Protein AF-A0A6B2LFU9-F1 (afdb_monomer)

Nearest PDB structures (foldseek):
  5f5p-assembly2_G  TM=6.087E-01  e=8.647E+00  Homo sapiens
  3lg7-assembly1_B  TM=4.090E-01  e=7.710E+00  synthetic construct
  3ja6-assembly1_I  TM=3.875E-01  e=9.698E+00  Escherichia coli

Structure (mmCIF, N/CA/C/O backbone):
data_AF-A0A6B2LFU9-F1
#
_entry.id   AF-A0A6B2LFU9-F1
#
loop_
_atom_site.group_PDB
_atom_site.id
_atom_site.type_symbol
_atom_site.label_atom_id
_atom_site.label_alt_id
_atom_site.label_comp_id
_atom_site.label_asym_id
_atom_site.label_entity_id
_atom_site.label_seq_id
_atom_site.pdbx_PDB_ins_code
_atom_site.Cartn_x
_atom_site.Cartn_y
_atom_site.Cartn_z
_atom_site.occupancy
_atom_site.B_iso_or_equiv
_atom_site.auth_seq_id
_atom_site.auth_comp_id
_atom_site.auth_asym_id
_atom_site.auth_atom_id
_atom_site.pdbx_PDB_model_num
ATOM 1 N N . MET A 1 1 ? 15.665 10.425 0.724 1.00 59.91 1 MET A N 1
ATOM 2 C CA . MET A 1 1 ? 16.162 9.295 -0.097 1.00 59.91 1 MET A CA 1
ATOM 3 C C . MET A 1 1 ? 15.280 9.043 -1.323 1.00 59.91 1 MET A C 1
ATOM 5 O O . MET A 1 1 ? 15.781 9.184 -2.429 1.00 59.91 1 MET A O 1
ATOM 9 N N . PHE A 1 2 ? 13.970 8.792 -1.169 1.00 72.50 2 PHE A N 1
ATOM 10 C CA . PHE A 1 2 ? 13.060 8.578 -2.309 1.00 72.50 2 PHE A CA 1
ATOM 11 C C . PHE A 1 2 ? 13.039 9.731 -3.330 1.00 72.50 2 PHE A C 1
ATOM 13 O O . PHE A 1 2 ? 13.184 9.474 -4.515 1.00 72.50 2 PHE A O 1
ATOM 20 N N . SER A 1 3 ? 12.948 11.000 -2.920 1.00 77.12 3 SER A N 1
ATOM 21 C CA . SER A 1 3 ? 12.912 12.118 -3.885 1.00 77.12 3 SER A CA 1
ATOM 22 C C . SER A 1 3 ? 14.172 12.230 -4.756 1.00 77.12 3 SER A C 1
ATOM 24 O O . SER A 1 3 ? 14.067 12.562 -5.931 1.00 77.12 3 SER A O 1
ATOM 26 N N . ILE A 1 4 ? 15.345 11.896 -4.203 1.00 81.56 4 ILE A N 1
ATOM 27 C CA . ILE A 1 4 ? 16.626 11.899 -4.932 1.00 81.56 4 ILE A CA 1
ATOM 28 C C . ILE A 1 4 ? 16.646 10.769 -5.965 1.00 81.56 4 ILE A C 1
ATOM 30 O O . ILE A 1 4 ? 17.031 10.993 -7.107 1.00 81.56 4 ILE A O 1
ATOM 34 N N . TYR A 1 5 ? 16.169 9.580 -5.585 1.00 85.19 5 TYR A N 1
ATOM 35 C CA . TYR A 1 5 ? 16.016 8.449 -6.500 1.00 85.19 5 TYR A CA 1
ATOM 36 C C . TYR A 1 5 ? 15.074 8.781 -7.666 1.00 85.19 5 TYR A C 1
ATOM 38 O O . TYR A 1 5 ? 15.440 8.587 -8.821 1.00 85.19 5 TYR A O 1
ATOM 46 N N . PHE A 1 6 ? 13.890 9.337 -7.381 1.00 86.31 6 PHE A N 1
ATOM 47 C CA . PHE A 1 6 ? 12.921 9.715 -8.417 1.00 86.31 6 PHE A CA 1
ATOM 48 C C . PHE A 1 6 ? 13.506 10.743 -9.389 1.00 86.31 6 PHE A C 1
ATOM 50 O O . PHE A 1 6 ? 13.400 10.565 -10.601 1.00 86.31 6 PHE A O 1
ATOM 57 N N . PHE A 1 7 ? 14.169 11.775 -8.863 1.00 87.44 7 PHE A N 1
ATOM 58 C CA . PHE A 1 7 ? 14.807 12.799 -9.682 1.00 87.44 7 PHE A CA 1
ATOM 59 C C . PHE A 1 7 ? 15.933 12.217 -10.548 1.00 87.44 7 PHE A C 1
ATOM 61 O O . PHE A 1 7 ? 15.903 12.383 -11.765 1.00 87.44 7 PHE A O 1
ATOM 68 N N . GLY A 1 8 ? 16.866 11.473 -9.947 1.00 88.62 8 GLY A N 1
ATOM 69 C CA . GLY A 1 8 ? 17.997 10.872 -10.658 1.00 88.62 8 GLY A CA 1
ATOM 70 C C . GLY A 1 8 ? 17.569 9.884 -11.743 1.00 88.62 8 GLY A C 1
ATOM 71 O O . GLY A 1 8 ? 18.042 9.962 -12.869 1.00 88.62 8 GLY A O 1
ATOM 72 N N . VAL A 1 9 ? 16.612 9.001 -11.451 1.00 90.81 9 VAL A N 1
ATOM 73 C CA . VAL A 1 9 ? 16.108 8.045 -12.448 1.00 90.81 9 VAL A CA 1
ATOM 74 C C . VAL A 1 9 ? 15.371 8.763 -13.581 1.00 90.81 9 VAL A C 1
ATOM 76 O O . VAL A 1 9 ? 15.575 8.435 -14.748 1.00 90.81 9 VAL A O 1
ATOM 79 N N . SER A 1 10 ? 14.546 9.768 -13.266 1.00 91.50 10 SER A N 1
ATOM 80 C CA . SER A 1 10 ? 13.818 10.528 -14.289 1.00 91.50 10 SER A CA 1
ATOM 81 C C . SER A 1 10 ? 14.750 11.303 -15.228 1.00 91.50 10 SER A C 1
ATOM 83 O O . SER A 1 10 ? 14.523 11.317 -16.441 1.00 91.50 10 SER A O 1
ATOM 85 N N . SER A 1 11 ? 15.829 11.894 -14.703 1.00 91.56 11 SER A N 1
ATOM 86 C CA . SER A 1 11 ? 16.803 12.623 -15.515 1.00 91.56 11 SER A CA 1
ATOM 87 C C . SER A 1 11 ? 17.609 11.672 -16.396 1.00 91.56 11 SER A C 1
ATOM 89 O O . SER A 1 11 ? 17.732 11.929 -17.592 1.00 91.56 11 SER A O 1
ATOM 91 N N . SER A 1 12 ? 18.061 10.532 -15.861 1.00 92.69 12 SER A N 1
ATOM 92 C CA . SER A 1 12 ? 18.750 9.500 -16.645 1.00 92.69 12 SER A CA 1
ATOM 93 C C . SER A 1 12 ? 17.890 8.973 -17.795 1.00 92.69 12 SER A C 1
ATOM 95 O O . SER A 1 12 ? 18.367 8.908 -18.925 1.00 92.69 12 SER A O 1
ATOM 97 N N . ILE A 1 13 ? 16.612 8.659 -17.548 1.00 94.31 13 ILE A N 1
ATOM 98 C CA . ILE A 1 13 ? 15.701 8.204 -18.610 1.00 94.31 13 ILE A CA 1
ATOM 99 C C . ILE A 1 13 ? 15.520 9.298 -19.669 1.00 94.31 13 ILE A C 1
ATOM 101 O O . ILE A 1 13 ? 15.616 9.018 -20.861 1.00 94.31 13 ILE A O 1
ATOM 105 N N . SER A 1 14 ? 15.305 10.547 -19.249 1.00 93.00 14 SER A N 1
ATOM 106 C CA . SER A 1 14 ? 15.101 11.674 -20.169 1.00 93.00 14 SER A CA 1
ATOM 107 C C . SER A 1 14 ? 16.304 11.897 -21.088 1.00 93.00 14 SER A C 1
ATOM 109 O O . SER A 1 14 ? 16.133 12.068 -22.292 1.00 93.00 14 SER A O 1
ATOM 111 N N . VAL A 1 15 ? 17.522 11.850 -20.541 1.00 94.75 15 VAL A N 1
ATOM 112 C CA . VAL A 1 15 ? 18.764 12.007 -21.314 1.00 94.75 15 VAL A CA 1
ATOM 113 C C . VAL A 1 15 ? 18.898 10.896 -22.356 1.00 94.75 15 VAL A C 1
ATOM 115 O O . VAL A 1 15 ? 19.121 11.184 -23.530 1.00 94.75 15 VAL A O 1
ATOM 118 N N . ILE A 1 16 ? 18.696 9.637 -21.963 1.00 93.25 16 ILE A N 1
ATOM 119 C CA . ILE A 1 16 ? 18.808 8.498 -22.884 1.00 93.25 16 ILE A CA 1
ATOM 120 C C . ILE A 1 16 ? 17.720 8.538 -23.967 1.00 93.25 16 ILE A C 1
ATOM 122 O O . ILE A 1 16 ? 18.015 8.269 -25.127 1.00 93.25 16 ILE A O 1
ATOM 126 N N . LEU A 1 17 ? 16.490 8.950 -23.639 1.00 92.44 17 LEU A N 1
ATOM 127 C CA . LEU A 1 17 ? 15.412 9.114 -24.625 1.00 92.44 17 LEU A CA 1
ATOM 128 C C . LEU A 1 17 ? 15.706 10.195 -25.674 1.00 92.44 17 LEU A C 1
ATOM 130 O O . LEU A 1 17 ? 15.220 10.094 -26.803 1.00 92.44 17 LEU A O 1
ATOM 134 N N . VAL A 1 18 ? 16.469 11.229 -25.306 1.00 93.19 18 VAL A N 1
ATOM 135 C CA . VAL A 1 18 ? 16.921 12.274 -26.234 1.00 93.19 18 VAL A CA 1
ATOM 136 C C . VAL A 1 18 ? 18.053 11.755 -27.119 1.00 93.19 18 VAL A C 1
ATOM 138 O O . VAL A 1 18 ? 18.011 11.978 -28.327 1.00 93.19 18 VAL A O 1
ATOM 141 N N . ILE A 1 19 ? 19.025 11.044 -26.538 1.00 91.44 19 ILE A N 1
ATOM 142 C CA . ILE A 1 19 ? 20.172 10.480 -27.267 1.00 91.44 19 ILE A CA 1
ATOM 143 C C . ILE A 1 19 ? 19.709 9.425 -28.284 1.00 91.44 19 ILE A C 1
ATOM 145 O O . ILE A 1 19 ? 20.103 9.471 -29.444 1.00 91.44 19 ILE A O 1
ATOM 149 N N . GLU A 1 20 ? 18.815 8.522 -27.881 1.00 90.50 20 GLU A N 1
ATOM 150 C CA . GLU A 1 20 ? 18.415 7.346 -28.667 1.00 90.50 20 GLU A CA 1
ATOM 151 C C . GLU A 1 20 ? 17.107 7.544 -29.457 1.00 90.50 20 GLU A C 1
ATOM 153 O O . GLU A 1 20 ? 16.484 6.581 -29.896 1.00 90.50 20 GLU A O 1
ATOM 158 N N . LYS A 1 21 ? 16.659 8.791 -29.665 1.00 86.38 21 LYS A N 1
ATOM 159 C CA . LYS A 1 21 ? 15.357 9.102 -30.294 1.00 86.38 21 LYS A CA 1
ATOM 160 C C . LYS A 1 21 ? 15.162 8.485 -31.687 1.00 86.38 21 LYS A C 1
ATOM 162 O O . LYS A 1 21 ? 14.037 8.156 -32.056 1.00 86.38 21 LYS A O 1
ATOM 167 N N . ASN A 1 22 ? 16.238 8.367 -32.463 1.00 86.50 22 ASN A N 1
ATOM 168 C CA . ASN A 1 22 ? 16.205 7.849 -33.837 1.00 86.50 22 ASN A CA 1
ATOM 169 C C . ASN A 1 22 ? 16.713 6.404 -33.949 1.00 86.50 22 ASN A C 1
ATOM 171 O O . ASN A 1 22 ? 16.743 5.847 -35.050 1.00 86.50 22 ASN A O 1
ATOM 175 N N . SER A 1 23 ? 17.130 5.811 -32.833 1.00 83.62 23 SER A N 1
ATOM 176 C CA . SER A 1 23 ? 17.690 4.468 -32.807 1.00 83.62 23 SER A CA 1
ATOM 177 C C . SER A 1 23 ? 16.588 3.429 -32.953 1.00 83.62 23 SER A C 1
ATOM 179 O O . SER A 1 23 ? 15.462 3.604 -32.483 1.00 83.62 23 SER A O 1
ATOM 181 N N . ARG A 1 24 ? 16.898 2.332 -33.644 1.00 84.06 24 ARG A N 1
ATOM 182 C CA . ARG A 1 24 ? 15.944 1.248 -33.889 1.00 84.06 24 ARG A CA 1
ATOM 183 C C . ARG A 1 24 ? 16.212 0.109 -32.913 1.00 84.06 24 ARG A C 1
ATOM 185 O O . ARG A 1 24 ? 17.347 -0.335 -32.773 1.00 84.06 24 ARG A O 1
ATOM 192 N N . CYS A 1 25 ? 15.157 -0.364 -32.266 1.00 85.75 25 CYS A N 1
ATOM 193 C CA . CYS A 1 25 ? 15.162 -1.542 -31.405 1.00 85.75 25 CYS A CA 1
ATOM 194 C C . CYS A 1 25 ? 14.015 -2.454 -31.860 1.00 85.75 25 CYS A C 1
ATOM 196 O O . CYS A 1 25 ? 12.967 -1.974 -32.297 1.00 85.75 25 CYS A O 1
ATOM 198 N N . ASP A 1 26 ? 14.232 -3.762 -31.795 1.00 88.56 26 ASP A N 1
ATOM 199 C CA . ASP A 1 26 ? 13.287 -4.810 -32.195 1.00 88.56 26 ASP A CA 1
ATOM 200 C C . ASP A 1 26 ? 12.075 -4.918 -31.259 1.00 88.56 26 ASP A C 1
ATOM 202 O O . ASP A 1 26 ? 11.006 -5.375 -31.664 1.00 88.56 26 ASP A O 1
ATOM 206 N N . GLN A 1 27 ? 12.222 -4.456 -30.017 1.00 90.25 27 GLN A N 1
ATOM 207 C CA . GLN A 1 27 ? 11.148 -4.368 -29.032 1.00 90.25 27 GLN A CA 1
ATOM 208 C C . GLN A 1 27 ? 10.796 -2.900 -28.736 1.00 90.25 27 GLN A C 1
ATOM 210 O O . GLN A 1 27 ? 11.644 -2.013 -28.872 1.00 90.25 27 GLN A O 1
ATOM 215 N N . PRO A 1 28 ? 9.564 -2.605 -28.275 1.00 92.25 28 PRO A N 1
ATOM 216 C CA . PRO A 1 28 ? 9.106 -1.246 -27.961 1.00 92.25 28 PRO A CA 1
ATOM 217 C C . PRO A 1 28 ? 9.697 -0.692 -26.646 1.00 92.25 28 PRO A C 1
ATOM 219 O O . PRO A 1 28 ? 9.004 -0.088 -25.827 1.00 92.25 28 PRO A O 1
ATOM 222 N N . LEU A 1 29 ? 11.003 -0.855 -26.441 1.00 91.19 29 LEU A N 1
ATOM 223 C CA . LEU A 1 29 ? 11.716 -0.462 -25.227 1.00 91.19 29 LEU A CA 1
ATOM 224 C C . LEU A 1 29 ? 11.785 1.065 -25.055 1.00 91.19 29 LEU A C 1
ATOM 226 O O . LEU A 1 29 ? 11.765 1.579 -23.938 1.00 91.19 29 LEU A O 1
ATOM 230 N N . TYR A 1 30 ? 11.775 1.800 -26.169 1.00 91.62 30 TYR A N 1
ATOM 231 C CA . TYR A 1 30 ? 11.681 3.260 -26.172 1.00 91.62 30 TYR A CA 1
ATOM 232 C C . TYR A 1 30 ? 10.332 3.741 -25.609 1.00 91.62 30 TYR A C 1
ATOM 234 O O . TYR A 1 30 ? 10.286 4.626 -24.755 1.00 91.62 30 TYR A O 1
ATOM 242 N N . LEU A 1 31 ? 9.226 3.099 -26.015 1.00 92.44 31 LEU A N 1
ATOM 243 C CA . LEU A 1 31 ? 7.890 3.369 -25.466 1.00 92.44 31 LEU A CA 1
ATOM 244 C C . LEU A 1 31 ? 7.809 2.984 -23.988 1.00 92.44 31 LEU A C 1
ATOM 246 O O . LEU A 1 31 ? 7.220 3.714 -23.189 1.00 92.44 31 LEU A O 1
ATOM 250 N N . TRP A 1 32 ? 8.443 1.869 -23.617 1.00 94.88 32 TRP A N 1
ATOM 251 C CA . TRP A 1 32 ? 8.571 1.462 -22.225 1.00 94.88 32 TRP A CA 1
ATOM 252 C C . TRP A 1 32 ? 9.244 2.532 -21.364 1.00 94.88 32 TRP A C 1
ATOM 254 O O . TRP A 1 32 ? 8.687 2.920 -20.335 1.00 94.88 32 TRP A O 1
ATOM 264 N N . ALA A 1 33 ? 10.379 3.067 -21.817 1.00 93.75 33 ALA A N 1
ATOM 265 C CA . ALA A 1 33 ? 11.116 4.116 -21.121 1.00 93.75 33 ALA A CA 1
ATOM 266 C C . ALA A 1 33 ? 10.329 5.441 -21.032 1.00 93.75 33 ALA A C 1
ATOM 268 O O . ALA A 1 33 ? 10.325 6.068 -19.972 1.00 93.75 33 ALA A O 1
ATOM 269 N N . ILE A 1 34 ? 9.596 5.844 -22.081 1.00 94.06 34 ILE A N 1
ATOM 270 C CA . ILE A 1 34 ? 8.715 7.031 -22.040 1.00 94.06 34 ILE A CA 1
ATOM 271 C C . ILE A 1 34 ? 7.627 6.875 -20.977 1.00 94.06 34 ILE A C 1
ATOM 273 O O . ILE A 1 34 ? 7.411 7.772 -20.162 1.00 94.06 34 ILE A O 1
ATOM 277 N N . MET A 1 35 ? 6.928 5.742 -20.974 1.00 93.88 35 MET A N 1
ATOM 278 C CA . MET A 1 35 ? 5.873 5.490 -19.993 1.00 93.88 35 MET A CA 1
ATOM 279 C C . MET A 1 35 ? 6.444 5.368 -18.581 1.00 93.88 35 MET A C 1
ATOM 281 O O . MET A 1 35 ? 5.860 5.907 -17.645 1.00 93.88 35 MET A O 1
ATOM 285 N N . GLN A 1 36 ? 7.621 4.760 -18.418 1.00 93.81 36 GLN A N 1
ATOM 286 C CA . GLN A 1 36 ? 8.312 4.711 -17.133 1.00 93.81 36 GLN A CA 1
ATOM 287 C C . GLN A 1 36 ? 8.622 6.121 -16.612 1.00 93.81 36 GLN A C 1
ATOM 289 O O . GLN A 1 36 ? 8.365 6.416 -15.444 1.00 93.81 36 GLN A O 1
ATOM 294 N N . LEU A 1 37 ? 9.111 7.014 -17.478 1.00 94.69 37 LEU A N 1
ATOM 295 C CA . LEU A 1 37 ? 9.329 8.418 -17.141 1.00 94.69 37 LEU A CA 1
ATOM 296 C C . LEU A 1 37 ? 8.021 9.104 -16.728 1.00 94.69 37 LEU A C 1
ATOM 298 O O . LEU A 1 37 ? 7.976 9.752 -15.682 1.00 94.69 37 LEU A O 1
ATOM 302 N N . ALA A 1 38 ? 6.947 8.921 -17.499 1.00 94.25 38 ALA A N 1
ATOM 303 C CA . ALA A 1 38 ? 5.644 9.514 -17.212 1.00 94.25 38 ALA A CA 1
ATOM 304 C C . ALA A 1 38 ? 5.085 9.061 -15.851 1.00 94.25 38 ALA A C 1
ATOM 306 O O . ALA A 1 38 ? 4.635 9.896 -15.066 1.00 94.25 38 ALA A O 1
ATOM 307 N N . ILE A 1 39 ? 5.173 7.766 -15.527 1.00 92.81 39 ILE A N 1
ATOM 308 C CA . ILE A 1 39 ? 4.716 7.216 -14.240 1.00 92.81 39 ILE A CA 1
ATOM 309 C C . ILE A 1 39 ? 5.534 7.788 -13.075 1.00 92.81 39 ILE A C 1
ATOM 311 O O . ILE A 1 39 ? 4.967 8.144 -12.036 1.00 92.81 39 ILE A O 1
ATOM 315 N N . LEU A 1 40 ? 6.859 7.893 -13.229 1.00 91.56 40 LEU A N 1
ATOM 316 C CA . LEU A 1 40 ? 7.743 8.449 -12.200 1.00 91.56 40 LEU A CA 1
ATOM 317 C C . LEU A 1 40 ? 7.452 9.931 -11.949 1.00 91.56 40 LEU A C 1
ATOM 319 O O . LEU A 1 40 ? 7.333 10.336 -10.791 1.00 91.56 40 LEU A O 1
ATOM 323 N N . VAL A 1 41 ? 7.283 10.717 -13.015 1.00 92.56 41 VAL A N 1
ATOM 324 C CA . VAL A 1 41 ? 6.943 12.144 -12.933 1.00 92.56 41 VAL A CA 1
ATOM 325 C C . VAL A 1 41 ? 5.565 12.333 -12.300 1.00 92.56 41 VAL A C 1
ATOM 327 O O . VAL A 1 41 ? 5.441 13.101 -11.349 1.00 92.56 41 VAL A O 1
ATOM 330 N N . ALA A 1 42 ? 4.547 11.590 -12.741 1.00 92.19 42 ALA A N 1
ATOM 331 C CA . ALA A 1 42 ? 3.203 11.658 -12.168 1.00 92.19 42 ALA A CA 1
ATOM 332 C C . ALA A 1 42 ? 3.198 11.295 -10.673 1.00 92.19 42 ALA A C 1
ATOM 334 O O . ALA A 1 42 ? 2.629 12.017 -9.854 1.00 92.19 42 ALA A O 1
ATOM 335 N N . SER A 1 43 ? 3.900 10.223 -10.294 1.00 90.38 43 SER A N 1
ATOM 336 C CA . SER A 1 43 ? 4.045 9.811 -8.892 1.00 90.38 43 SER A CA 1
ATOM 337 C C . SER A 1 43 ? 4.754 10.869 -8.048 1.00 90.38 43 SER A C 1
ATOM 339 O O . SER A 1 43 ? 4.383 11.105 -6.898 1.00 90.38 43 SER A O 1
ATOM 341 N N . TRP A 1 44 ? 5.779 11.520 -8.599 1.00 91.19 44 TRP A N 1
ATOM 342 C CA . TRP A 1 44 ? 6.478 12.601 -7.915 1.00 91.19 44 TRP A CA 1
ATOM 343 C C . TRP A 1 44 ? 5.576 13.827 -7.728 1.00 91.19 44 TRP A C 1
ATOM 345 O O . TRP A 1 44 ? 5.488 14.333 -6.609 1.00 91.19 44 TRP A O 1
ATOM 355 N N . ILE A 1 45 ? 4.829 14.236 -8.761 1.00 90.00 45 ILE A N 1
ATOM 356 C CA . ILE A 1 45 ? 3.864 15.347 -8.696 1.00 90.00 45 ILE A CA 1
ATOM 357 C C . ILE A 1 45 ? 2.815 15.094 -7.609 1.00 90.00 45 ILE A C 1
ATOM 359 O O . ILE A 1 45 ? 2.597 15.962 -6.767 1.00 90.00 45 ILE A O 1
ATOM 363 N N . VAL A 1 46 ? 2.206 13.903 -7.572 1.00 89.50 46 VAL A N 1
ATOM 364 C CA . VAL A 1 46 ? 1.186 13.557 -6.563 1.00 89.50 46 VAL A CA 1
ATOM 365 C C . VAL A 1 46 ? 1.759 13.634 -5.144 1.00 89.50 46 VAL A C 1
ATOM 367 O O . VAL A 1 46 ? 1.109 14.172 -4.244 1.00 89.50 46 VAL A O 1
ATOM 370 N N . ARG A 1 47 ? 2.990 13.152 -4.927 1.00 87.69 47 ARG A N 1
ATOM 371 C CA . ARG A 1 47 ? 3.649 13.214 -3.612 1.00 87.69 47 ARG A CA 1
ATOM 372 C C . ARG A 1 47 ? 4.010 14.632 -3.192 1.00 87.69 47 ARG A C 1
ATOM 374 O O . ARG A 1 47 ? 3.755 14.989 -2.045 1.00 87.69 47 ARG A O 1
ATOM 381 N N . VAL A 1 48 ? 4.588 15.426 -4.093 1.00 89.06 48 VAL A N 1
ATOM 382 C CA . VAL A 1 48 ? 4.935 16.829 -3.821 1.00 89.06 48 VAL A CA 1
ATOM 383 C C . VAL A 1 48 ? 3.673 17.628 -3.533 1.00 89.06 48 VAL A C 1
ATOM 385 O O . VAL A 1 48 ? 3.625 18.338 -2.535 1.00 89.06 48 VAL A O 1
ATOM 388 N N . TRP A 1 49 ? 2.626 17.453 -4.337 1.00 88.19 49 TRP A N 1
ATOM 389 C CA . TRP A 1 49 ? 1.346 18.118 -4.130 1.00 88.19 49 TRP A CA 1
ATOM 390 C C . TRP A 1 49 ? 0.726 17.764 -2.775 1.00 88.19 49 TRP A C 1
ATOM 392 O O . TRP A 1 49 ? 0.360 18.664 -2.023 1.00 88.19 49 TRP A O 1
ATOM 402 N N . ASN A 1 50 ? 0.684 16.477 -2.410 1.00 85.94 50 ASN A N 1
ATOM 403 C CA . ASN A 1 50 ? 0.191 16.059 -1.096 1.00 85.94 50 ASN A CA 1
ATOM 404 C C . ASN A 1 50 ? 1.046 16.633 0.050 1.00 85.94 50 ASN A C 1
ATOM 406 O O . ASN A 1 50 ? 0.496 17.080 1.051 1.00 85.94 50 ASN A O 1
ATOM 410 N N . SER A 1 51 ? 2.373 16.675 -0.109 1.00 84.75 51 SER A N 1
ATOM 411 C CA . SER A 1 51 ? 3.290 17.235 0.892 1.00 84.75 51 SER A CA 1
ATOM 412 C C . SER A 1 51 ? 3.117 18.745 1.072 1.00 84.75 51 SER A C 1
ATOM 414 O O . SER A 1 51 ? 3.073 19.223 2.203 1.00 84.75 51 SER A O 1
ATOM 416 N N . LEU A 1 52 ? 3.007 19.501 -0.025 1.00 85.19 52 LEU A N 1
ATOM 417 C CA . LEU A 1 52 ? 2.783 20.950 0.006 1.00 85.19 52 LEU A CA 1
ATOM 418 C C . LEU A 1 52 ? 1.422 21.282 0.614 1.00 85.19 52 LEU A C 1
ATOM 420 O O . LEU A 1 52 ? 1.307 22.196 1.424 1.00 85.19 52 LEU A O 1
ATOM 424 N N . ASN A 1 53 ? 0.395 20.511 0.261 1.00 79.38 53 ASN A N 1
ATOM 425 C CA . ASN A 1 53 ? -0.946 20.707 0.790 1.00 79.38 53 ASN A CA 1
ATOM 426 C C . ASN A 1 53 ? -1.030 20.378 2.286 1.00 79.38 53 ASN A C 1
ATOM 428 O O . ASN A 1 53 ? -1.701 21.082 3.032 1.00 79.38 53 ASN A O 1
ATOM 432 N N . GLN A 1 54 ? -0.311 19.348 2.741 1.00 77.69 54 GLN A N 1
ATOM 433 C CA . GLN A 1 54 ? -0.193 19.035 4.162 1.00 77.69 54 GLN A CA 1
ATOM 434 C C . GLN A 1 54 ? 0.525 20.156 4.928 1.00 77.69 54 GLN A C 1
ATOM 436 O O . GLN A 1 54 ? 0.064 20.536 5.999 1.00 77.69 54 GLN 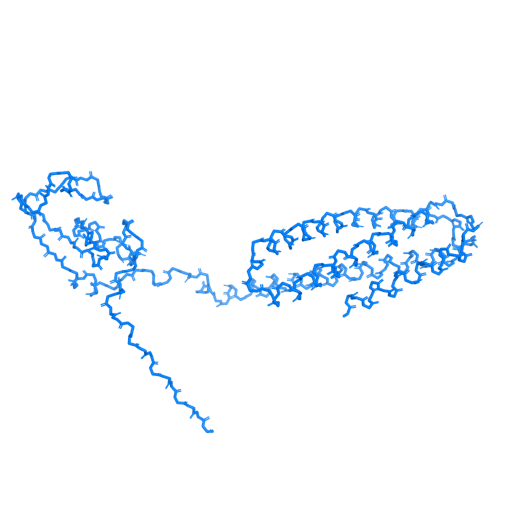A O 1
ATOM 441 N N . TYR A 1 55 ? 1.600 20.723 4.371 1.00 77.12 55 TYR A N 1
ATOM 442 C CA . TYR A 1 55 ? 2.307 21.857 4.976 1.00 77.12 55 TYR A CA 1
ATOM 443 C C . TYR A 1 55 ? 1.422 23.109 5.074 1.00 77.12 55 TYR A C 1
ATOM 445 O O . TYR A 1 55 ? 1.269 23.679 6.150 1.00 77.12 55 TYR A O 1
ATOM 453 N N . ASN A 1 56 ? 0.773 23.498 3.973 1.00 75.06 56 ASN A N 1
ATOM 454 C CA . ASN A 1 56 ? -0.145 24.642 3.953 1.00 75.06 56 ASN A CA 1
ATOM 455 C C . ASN A 1 56 ? -1.353 24.429 4.875 1.00 75.06 56 ASN A C 1
ATOM 457 O O . ASN A 1 56 ? -1.850 25.378 5.472 1.00 75.06 56 ASN A O 1
ATOM 461 N N . GLY A 1 57 ? -1.806 23.183 5.006 1.00 69.62 57 GLY A N 1
ATOM 462 C CA . GLY A 1 57 ? -2.928 22.805 5.846 1.00 69.62 57 GLY A CA 1
ATOM 463 C C . GLY A 1 57 ? -2.659 22.863 7.349 1.00 69.62 57 GLY A C 1
ATOM 464 O O . GLY A 1 57 ? -3.566 23.186 8.106 1.00 69.62 57 GLY A O 1
ATOM 465 N N . ILE A 1 58 ? -1.421 22.600 7.781 1.00 65.31 58 ILE A N 1
ATOM 466 C CA . ILE A 1 58 ? -0.993 22.783 9.181 1.00 65.31 58 ILE A CA 1
ATOM 467 C C . ILE A 1 58 ? -1.020 24.269 9.574 1.00 65.31 58 ILE A C 1
ATOM 469 O O . ILE A 1 58 ? -1.272 24.587 10.729 1.00 65.31 58 ILE A O 1
ATOM 473 N N . ASN A 1 59 ? -0.826 25.175 8.611 1.00 65.56 59 ASN A N 1
ATOM 474 C CA . ASN A 1 59 ? -0.832 26.622 8.838 1.00 65.56 59 ASN A CA 1
ATOM 475 C C . ASN A 1 59 ? -2.241 27.258 8.793 1.00 65.56 59 ASN A C 1
ATOM 477 O O . ASN A 1 59 ? -2.350 28.476 8.912 1.00 65.56 59 ASN A O 1
ATOM 481 N N . MET A 1 60 ? -3.316 26.479 8.584 1.00 65.81 60 MET A N 1
ATOM 482 C CA . MET A 1 60 ? -4.695 26.985 8.478 1.00 65.81 60 MET A CA 1
ATOM 483 C C . MET A 1 60 ? -5.638 26.290 9.478 1.00 65.81 60 MET A C 1
ATOM 485 O O . MET A 1 60 ? -6.028 25.139 9.277 1.00 65.81 60 MET A O 1
ATOM 489 N N . ASP A 1 61 ? -6.096 27.025 10.497 1.00 62.28 61 ASP A N 1
ATOM 490 C CA . ASP A 1 61 ? -6.842 26.507 11.664 1.00 62.28 61 ASP A CA 1
ATOM 491 C C . ASP A 1 61 ? -8.184 25.801 11.353 1.00 62.28 61 ASP A C 1
ATOM 493 O O . ASP A 1 61 ? -8.677 25.020 12.162 1.00 62.28 61 ASP A O 1
ATOM 497 N N . ASN A 1 62 ? -8.770 26.004 10.164 1.00 62.78 62 ASN A N 1
ATOM 498 C CA . ASN A 1 62 ? -10.104 25.487 9.803 1.00 62.78 62 ASN A CA 1
ATOM 499 C C . ASN A 1 62 ? -10.123 24.446 8.667 1.00 62.78 62 ASN A C 1
ATOM 501 O O . ASN A 1 62 ? -11.190 24.039 8.204 1.00 62.78 62 ASN A O 1
ATOM 505 N N . ALA A 1 63 ? -8.970 23.969 8.197 1.00 65.06 63 ALA A N 1
ATOM 506 C CA . ALA A 1 63 ? -8.896 23.157 6.978 1.00 65.06 63 ALA A CA 1
ATOM 507 C C . ALA A 1 63 ? -9.081 21.630 7.191 1.00 65.06 63 ALA A C 1
ATOM 509 O O . ALA A 1 63 ? -8.691 20.821 6.352 1.00 65.06 63 ALA A O 1
ATOM 510 N N . SER A 1 64 ? -9.695 21.180 8.289 1.00 69.75 64 SER A N 1
ATOM 511 C CA . SER A 1 64 ? -9.570 19.780 8.737 1.00 69.75 64 SER A CA 1
ATOM 512 C C . SER A 1 64 ? -10.253 18.727 7.846 1.00 69.75 64 SER A C 1
ATOM 514 O O . SER A 1 64 ? -9.701 17.641 7.667 1.00 69.75 64 SER A O 1
ATOM 516 N N . ILE A 1 65 ? -11.422 19.009 7.256 1.00 74.00 65 ILE A N 1
ATOM 517 C CA . ILE A 1 65 ? -12.187 18.011 6.478 1.00 74.00 65 ILE A CA 1
ATOM 518 C C . ILE A 1 65 ? -11.681 17.910 5.033 1.00 74.00 65 ILE A C 1
ATOM 520 O O . ILE A 1 65 ? -11.411 16.807 4.552 1.00 74.00 65 ILE A O 1
ATOM 524 N N . TRP A 1 66 ? -11.495 19.047 4.355 1.00 70.56 66 TRP A N 1
ATOM 525 C CA . TRP A 1 66 ? -11.027 19.087 2.966 1.00 70.56 66 TRP A CA 1
ATOM 526 C C . TRP A 1 66 ? -9.603 18.541 2.819 1.00 70.56 66 TRP A C 1
ATOM 528 O O . TRP A 1 66 ? -9.356 17.749 1.912 1.00 70.56 66 TRP A O 1
ATOM 538 N N . LEU A 1 67 ? -8.696 18.845 3.757 1.00 75.81 67 LEU A N 1
ATOM 539 C CA . LEU A 1 67 ? -7.345 18.270 3.772 1.00 75.81 67 LEU A CA 1
ATOM 540 C C . LEU A 1 67 ? -7.372 16.751 3.966 1.00 75.81 67 LEU A C 1
ATOM 542 O O . LEU A 1 67 ? -6.676 16.026 3.258 1.00 75.81 67 LEU A O 1
ATOM 546 N N . ARG A 1 68 ? -8.203 16.250 4.893 1.00 72.69 68 ARG A N 1
ATOM 547 C CA . ARG A 1 68 ? -8.338 14.805 5.143 1.00 72.69 68 ARG A CA 1
ATOM 548 C C . ARG A 1 68 ? -8.876 14.075 3.915 1.00 72.69 68 ARG A C 1
ATOM 550 O O . ARG A 1 68 ? -8.344 13.023 3.565 1.00 72.69 68 ARG A O 1
ATOM 557 N N . LEU A 1 69 ? -9.894 14.620 3.249 1.00 80.00 69 LEU A N 1
ATOM 558 C CA . LEU A 1 69 ? -10.440 14.040 2.021 1.00 80.00 69 LEU A CA 1
ATOM 559 C C . LEU A 1 69 ? -9.414 14.083 0.877 1.00 80.00 69 LEU A C 1
ATOM 561 O O . LEU A 1 69 ? -9.198 13.075 0.206 1.00 80.00 69 LEU A O 1
ATOM 565 N N . GLN A 1 70 ? -8.717 15.206 0.707 1.00 79.38 70 GLN A N 1
ATOM 566 C CA . GLN A 1 70 ? -7.693 15.375 -0.321 1.00 79.38 70 GLN A CA 1
ATOM 567 C C . GLN A 1 70 ? -6.508 14.421 -0.129 1.00 79.38 70 GLN A C 1
ATOM 569 O O . GLN A 1 70 ? -6.081 13.781 -1.090 1.00 79.38 70 GLN A O 1
ATOM 574 N N . SER A 1 71 ? -6.023 14.232 1.101 1.00 80.12 71 SER A N 1
ATOM 575 C CA . SER A 1 71 ? -4.972 13.249 1.385 1.00 80.12 71 SER A CA 1
ATOM 576 C C . SER A 1 71 ? -5.441 11.813 1.141 1.00 80.12 71 SER A C 1
ATOM 578 O O . SER A 1 71 ? -4.668 10.995 0.645 1.00 80.12 71 SER A O 1
ATOM 580 N N . ARG A 1 72 ? -6.710 11.481 1.416 1.00 83.75 72 ARG A N 1
ATOM 581 C CA . ARG A 1 72 ? -7.275 10.159 1.083 1.00 83.75 72 ARG A CA 1
ATOM 582 C C . ARG A 1 72 ? -7.316 9.924 -0.426 1.00 83.75 72 ARG A C 1
ATOM 584 O O . ARG A 1 72 ? -6.934 8.841 -0.864 1.00 83.75 72 ARG A O 1
ATOM 591 N N . ILE A 1 73 ? -7.713 10.930 -1.206 1.00 87.12 73 ILE A N 1
ATOM 592 C CA . ILE A 1 73 ? -7.713 10.868 -2.674 1.00 87.12 73 ILE A CA 1
ATOM 593 C C . ILE A 1 73 ? -6.282 10.727 -3.206 1.00 87.12 73 ILE A C 1
ATOM 595 O O . ILE A 1 73 ? -6.026 9.842 -4.017 1.00 87.12 73 ILE A O 1
ATOM 599 N N . ALA A 1 74 ? -5.329 11.526 -2.717 1.00 87.75 74 ALA A N 1
ATOM 600 C CA . ALA A 1 74 ? -3.927 11.437 -3.131 1.00 87.75 74 ALA A CA 1
ATOM 601 C C . ALA A 1 74 ? -3.322 10.054 -2.828 1.00 87.75 74 ALA A C 1
ATOM 603 O O . ALA A 1 74 ? -2.662 9.463 -3.680 1.00 87.75 74 ALA A O 1
ATOM 604 N N . LEU A 1 75 ? -3.599 9.493 -1.645 1.00 86.12 75 LEU A N 1
ATOM 605 C CA . LEU A 1 75 ? -3.188 8.134 -1.285 1.00 86.12 75 LEU A CA 1
ATOM 606 C C . LEU A 1 75 ? -3.849 7.073 -2.174 1.00 86.12 75 LEU A C 1
ATOM 608 O O . LEU A 1 75 ? -3.194 6.105 -2.556 1.00 86.12 75 LEU A O 1
ATOM 612 N N . PHE A 1 76 ? -5.129 7.238 -2.509 1.00 89.69 76 PHE A N 1
ATOM 613 C CA . PHE A 1 76 ? -5.841 6.340 -3.416 1.00 89.69 76 PHE A CA 1
ATOM 614 C C . PHE A 1 76 ? -5.241 6.368 -4.829 1.00 89.69 76 PHE A C 1
ATOM 616 O O . PHE A 1 76 ? -4.898 5.315 -5.366 1.00 89.69 76 PHE A O 1
ATOM 623 N N . LEU A 1 77 ? -5.014 7.559 -5.389 1.00 89.00 77 LEU A N 1
ATOM 624 C CA . LEU A 1 77 ? -4.342 7.737 -6.679 1.00 89.00 77 LEU A CA 1
ATOM 625 C C . LEU A 1 77 ? -2.932 7.142 -6.663 1.00 89.00 77 LEU A C 1
ATOM 627 O O . LEU A 1 77 ? -2.555 6.429 -7.589 1.00 89.00 77 LEU A O 1
ATOM 631 N N . GLN A 1 78 ? -2.172 7.349 -5.585 1.00 88.81 78 GLN A N 1
ATOM 632 C CA . GLN A 1 78 ? -0.843 6.760 -5.437 1.00 88.81 78 GLN A CA 1
ATOM 633 C C . GLN A 1 78 ? -0.890 5.225 -5.437 1.00 88.81 78 GLN A C 1
ATOM 635 O O . GLN A 1 78 ? -0.016 4.590 -6.023 1.00 88.81 78 GLN A O 1
ATOM 640 N N . ARG A 1 79 ? -1.901 4.609 -4.811 1.00 88.56 79 ARG A N 1
ATOM 641 C CA . ARG A 1 79 ? -2.084 3.147 -4.842 1.00 88.56 79 ARG A CA 1
ATOM 642 C C . ARG A 1 79 ? -2.367 2.644 -6.253 1.00 88.56 79 ARG A C 1
ATOM 644 O O . ARG A 1 79 ? -1.749 1.667 -6.665 1.00 88.56 79 ARG A O 1
ATOM 651 N N . LEU A 1 80 ? -3.244 3.321 -6.994 1.00 90.69 80 LEU A N 1
ATOM 652 C CA . LEU A 1 80 ? -3.529 2.983 -8.392 1.00 90.69 80 LEU A CA 1
ATOM 653 C C . LEU A 1 80 ? -2.276 3.105 -9.268 1.00 90.69 80 LEU A C 1
ATOM 655 O O . LEU A 1 80 ? -1.973 2.191 -10.032 1.00 90.69 80 LEU A O 1
ATOM 659 N N . MET A 1 81 ? -1.507 4.185 -9.105 1.00 88.44 81 MET A N 1
ATOM 660 C CA . MET A 1 81 ? -0.238 4.382 -9.814 1.00 88.44 81 MET A CA 1
ATOM 661 C C . MET A 1 81 ? 0.785 3.298 -9.483 1.00 88.44 81 MET A C 1
ATOM 663 O O . MET A 1 81 ? 1.441 2.791 -10.386 1.00 88.44 81 MET A O 1
ATOM 667 N N . ASN A 1 82 ? 0.888 2.886 -8.218 1.00 87.88 82 ASN A N 1
ATOM 668 C CA . ASN A 1 82 ? 1.787 1.803 -7.823 1.00 87.88 82 ASN A CA 1
ATOM 669 C C . ASN A 1 82 ? 1.375 0.454 -8.444 1.00 87.88 82 ASN A C 1
ATOM 671 O O . ASN A 1 82 ? 2.238 -0.300 -8.881 1.00 87.88 82 ASN A O 1
ATOM 675 N N . MET A 1 83 ? 0.073 0.148 -8.513 1.00 90.00 83 MET A N 1
ATOM 676 C CA . MET A 1 83 ? -0.418 -1.072 -9.174 1.00 90.00 83 MET A CA 1
ATOM 677 C C . MET A 1 83 ? -0.100 -1.061 -10.671 1.00 90.00 83 MET A C 1
ATOM 679 O O . MET A 1 83 ? 0.423 -2.038 -11.203 1.00 90.00 83 MET A O 1
ATOM 683 N N . PHE A 1 84 ? -0.364 0.066 -11.336 1.00 92.81 84 PHE A N 1
ATOM 684 C CA . PHE A 1 84 ? -0.033 0.246 -12.746 1.00 92.81 84 PHE A CA 1
ATOM 685 C C . PHE A 1 84 ? 1.475 0.118 -12.997 1.00 92.81 84 PHE A C 1
ATOM 687 O O . PHE A 1 84 ? 1.890 -0.553 -13.938 1.00 92.81 84 PHE A O 1
ATOM 694 N N . TRP A 1 85 ? 2.295 0.688 -12.113 1.00 92.00 85 TRP A N 1
ATOM 695 C CA . TRP A 1 85 ? 3.749 0.587 -12.176 1.00 92.00 85 TRP A CA 1
ATOM 696 C C . TRP A 1 85 ? 4.238 -0.864 -12.114 1.00 92.00 85 TRP A C 1
ATOM 698 O O . TRP A 1 85 ? 5.084 -1.240 -12.917 1.00 92.00 85 TRP A O 1
ATOM 708 N N . CYS A 1 86 ? 3.676 -1.706 -11.237 1.00 91.06 86 CYS A N 1
ATOM 709 C CA . CYS A 1 86 ? 4.039 -3.127 -11.173 1.00 91.06 86 CYS A CA 1
ATOM 710 C C . CYS A 1 86 ? 3.729 -3.860 -12.485 1.00 91.06 86 CYS A C 1
ATOM 712 O O . CYS A 1 86 ? 4.557 -4.622 -12.978 1.00 91.06 86 CYS A O 1
ATOM 714 N N . VAL A 1 87 ? 2.556 -3.614 -13.075 1.00 9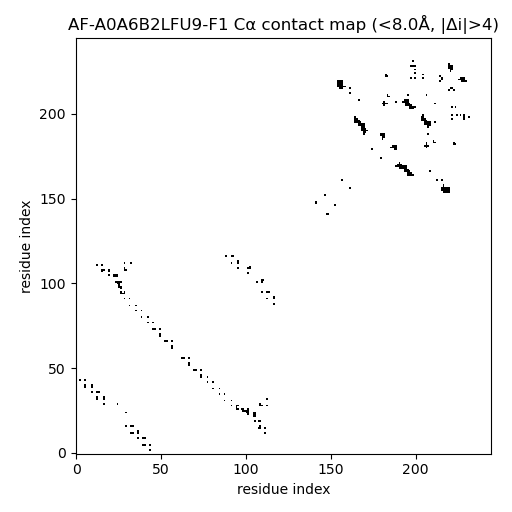3.38 87 VAL A N 1
ATOM 715 C CA . VAL A 1 87 ? 2.183 -4.216 -14.364 1.00 93.38 87 VAL A CA 1
ATOM 716 C C . VAL A 1 87 ? 3.128 -3.740 -15.470 1.00 93.38 87 VAL A C 1
ATOM 718 O O . VAL A 1 87 ? 3.639 -4.552 -16.240 1.00 93.38 87 VAL A O 1
ATOM 721 N N . TRP A 1 88 ? 3.422 -2.439 -15.517 1.00 94.88 88 TRP A N 1
ATOM 722 C CA . TRP A 1 88 ? 4.334 -1.861 -16.506 1.00 94.88 88 TRP A CA 1
ATOM 723 C C . TRP A 1 88 ? 5.777 -2.356 -16.355 1.00 94.88 88 TRP A C 1
ATOM 725 O O . TRP A 1 88 ? 6.481 -2.574 -17.343 1.00 94.88 88 TRP A O 1
ATOM 735 N N . PHE A 1 89 ? 6.212 -2.585 -15.118 1.00 94.19 89 PHE A N 1
ATOM 736 C CA . PHE A 1 89 ? 7.504 -3.178 -14.807 1.00 94.19 89 PHE A CA 1
ATOM 737 C C . PHE A 1 89 ? 7.632 -4.598 -15.373 1.00 94.19 89 PHE A C 1
ATOM 739 O O . PHE A 1 89 ? 8.633 -4.912 -16.014 1.00 94.19 89 PHE A O 1
ATOM 746 N N . LEU A 1 90 ? 6.601 -5.435 -15.204 1.00 94.75 90 LEU A N 1
ATOM 747 C CA . LEU A 1 90 ? 6.573 -6.790 -15.765 1.00 94.75 90 LEU A CA 1
ATOM 748 C C . LEU A 1 90 ? 6.597 -6.777 -17.297 1.00 94.75 90 LEU A C 1
ATOM 750 O O . LEU A 1 90 ? 7.318 -7.565 -17.902 1.00 94.75 90 LEU A O 1
ATOM 754 N N . ILE A 1 91 ? 5.860 -5.858 -17.925 1.00 94.44 91 ILE A N 1
ATOM 755 C CA . ILE A 1 91 ? 5.889 -5.679 -19.385 1.00 94.44 91 ILE A CA 1
ATOM 756 C C . ILE A 1 91 ? 7.307 -5.320 -19.853 1.00 94.44 91 ILE A C 1
ATOM 758 O O . ILE A 1 91 ? 7.812 -5.925 -20.797 1.00 94.44 91 ILE A O 1
ATOM 762 N N . GLY A 1 92 ? 7.971 -4.390 -19.160 1.00 93.69 92 GLY A N 1
ATOM 763 C CA . GLY A 1 92 ? 9.364 -4.027 -19.428 1.00 93.69 92 GLY A CA 1
ATOM 764 C C . GLY A 1 92 ? 10.318 -5.201 -19.318 1.00 93.69 92 GLY A C 1
ATOM 765 O O . GLY A 1 92 ? 11.117 -5.426 -20.216 1.00 93.69 92 GLY A O 1
ATOM 766 N N . MET A 1 93 ? 10.181 -5.989 -18.253 1.00 93.62 93 MET A N 1
ATOM 767 C CA . MET A 1 93 ? 10.966 -7.201 -18.046 1.00 93.62 93 MET A CA 1
ATOM 768 C C . MET A 1 93 ? 10.825 -8.170 -19.224 1.00 93.62 93 MET A C 1
ATOM 770 O O . MET A 1 93 ? 11.828 -8.609 -19.784 1.00 93.62 93 MET A O 1
ATOM 774 N N . VAL A 1 94 ? 9.589 -8.458 -19.642 1.00 95.31 94 VAL A N 1
ATOM 775 C CA . VAL A 1 94 ? 9.316 -9.339 -20.785 1.00 95.31 94 VAL A CA 1
ATOM 776 C C . VAL A 1 94 ? 9.937 -8.786 -22.068 1.00 95.31 94 VAL A C 1
ATOM 778 O O . VAL A 1 94 ? 10.558 -9.541 -22.810 1.00 95.31 94 VAL A O 1
ATOM 781 N N . TRP A 1 95 ? 9.812 -7.484 -22.338 1.00 94.88 95 TRP A N 1
ATOM 782 C CA . TRP A 1 95 ? 10.378 -6.877 -23.545 1.00 94.88 95 TRP A CA 1
ATOM 783 C C . TRP A 1 95 ? 11.906 -6.815 -23.540 1.00 94.88 95 TRP A C 1
ATOM 785 O O . TRP A 1 95 ? 12.507 -7.101 -24.572 1.00 94.88 95 TRP A O 1
ATOM 795 N N . THR A 1 96 ? 12.544 -6.508 -22.410 1.00 93.00 96 THR A N 1
ATOM 796 C CA . THR A 1 96 ? 14.009 -6.514 -22.301 1.00 93.00 96 THR A CA 1
ATOM 797 C C . THR A 1 96 ? 14.565 -7.918 -22.540 1.00 93.00 96 THR A C 1
ATOM 799 O O . THR A 1 96 ? 15.467 -8.074 -23.356 1.00 93.00 96 THR A O 1
ATOM 802 N N . PHE A 1 97 ? 14.002 -8.956 -21.909 1.00 93.00 97 PHE A N 1
ATOM 803 C CA . PHE A 1 97 ? 14.493 -10.331 -22.086 1.00 93.00 97 PHE A CA 1
ATOM 804 C C . PHE A 1 97 ? 14.121 -10.960 -23.432 1.00 93.00 97 PHE A C 1
ATOM 806 O O . PHE A 1 97 ? 14.798 -11.882 -23.874 1.00 93.00 97 PHE A O 1
ATOM 813 N N . LYS A 1 98 ? 13.062 -10.475 -24.088 1.00 93.69 98 LYS A N 1
ATOM 814 C CA . LYS A 1 98 ? 12.706 -10.895 -25.448 1.00 93.69 98 LYS A CA 1
ATOM 815 C C . LYS A 1 98 ? 13.594 -10.248 -26.515 1.00 93.69 98 LYS A C 1
ATOM 817 O O . LYS A 1 98 ? 13.648 -10.757 -27.627 1.00 93.69 98 LYS A O 1
ATOM 822 N N . SER A 1 99 ? 14.226 -9.112 -26.218 1.00 91.00 99 SER A N 1
ATOM 823 C CA . SER A 1 99 ? 15.024 -8.409 -27.220 1.00 91.00 99 SER A CA 1
ATOM 824 C C . SER A 1 99 ? 16.284 -9.192 -27.579 1.00 91.00 99 SER A C 1
ATOM 826 O O . SER A 1 99 ? 17.054 -9.575 -26.700 1.00 91.00 99 SER A O 1
ATOM 828 N N . GLU A 1 100 ? 16.493 -9.415 -28.874 1.00 90.12 100 GLU A N 1
ATOM 829 C CA . GLU A 1 100 ? 17.664 -10.141 -29.379 1.00 90.12 100 GLU A CA 1
ATOM 830 C C . GLU A 1 100 ? 18.709 -9.166 -29.919 1.00 90.12 100 GLU A C 1
ATOM 832 O O . GLU A 1 100 ? 19.894 -9.320 -29.652 1.00 90.12 100 GLU A O 1
ATOM 837 N N . THR A 1 101 ? 18.283 -8.105 -30.612 1.00 90.81 101 THR A N 1
ATOM 838 C CA . THR A 1 101 ? 19.193 -7.194 -31.336 1.00 90.81 101 THR A CA 1
ATOM 839 C C . THR A 1 101 ? 19.443 -5.856 -30.639 1.00 90.81 101 THR A C 1
ATOM 841 O O . THR A 1 101 ? 20.415 -5.167 -30.941 1.00 90.81 101 THR A O 1
ATOM 844 N N 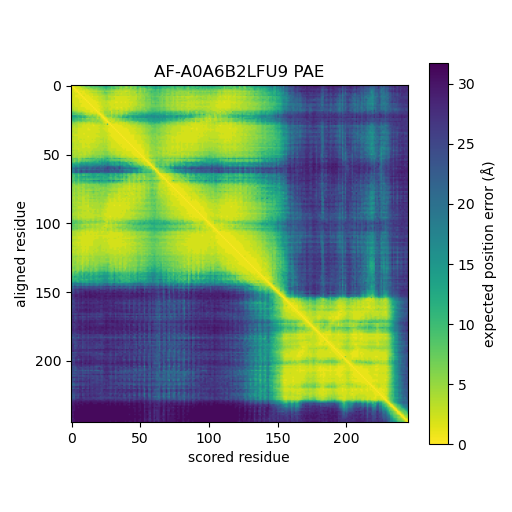. CYS A 1 102 ? 18.595 -5.479 -29.678 1.00 88.00 102 CYS A N 1
ATOM 845 C CA . CYS A 1 102 ? 18.623 -4.155 -29.047 1.00 88.00 102 CYS A CA 1
ATOM 846 C C . CYS A 1 102 ? 19.935 -3.842 -28.303 1.00 88.00 102 CYS A C 1
ATOM 848 O O . CYS A 1 102 ? 20.315 -2.678 -28.180 1.00 88.00 102 CYS A O 1
ATOM 850 N N . HIS A 1 103 ? 20.647 -4.872 -27.837 1.00 90.44 103 HIS A N 1
ATOM 851 C CA . HIS A 1 103 ? 21.940 -4.727 -27.170 1.00 90.44 103 HIS A CA 1
ATOM 852 C C . HIS A 1 103 ? 23.063 -4.249 -28.110 1.00 90.44 103 HIS A C 1
ATOM 854 O O . HIS A 1 103 ? 24.011 -3.626 -27.635 1.00 90.44 103 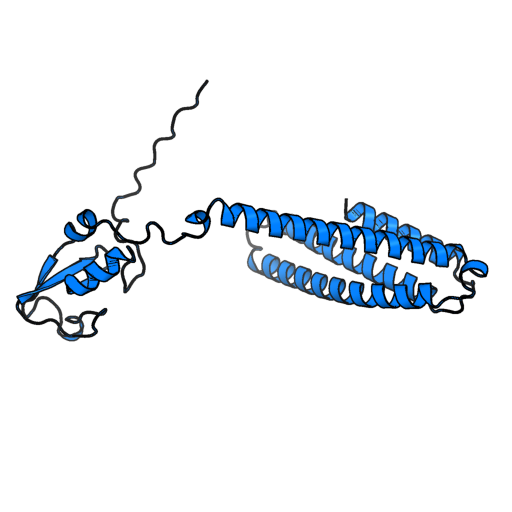HIS A O 1
ATOM 860 N N . GLU A 1 104 ? 22.940 -4.492 -29.420 1.00 89.75 104 GLU A N 1
ATOM 861 C CA . GLU A 1 104 ? 23.893 -4.043 -30.444 1.00 89.75 104 GLU A CA 1
ATOM 862 C C . GLU A 1 104 ? 23.436 -2.744 -31.116 1.00 89.75 104 GLU A C 1
ATOM 864 O O . GLU A 1 104 ? 24.250 -1.857 -31.367 1.00 89.75 104 GLU A O 1
ATOM 869 N N . THR A 1 105 ? 22.134 -2.604 -31.398 1.00 89.69 105 THR A N 1
ATOM 870 C CA . THR A 1 105 ? 21.607 -1.459 -32.159 1.00 89.69 105 THR A CA 1
ATOM 871 C C . THR A 1 105 ? 21.402 -0.199 -31.321 1.00 89.69 105 THR A C 1
ATOM 873 O O . THR A 1 105 ? 21.541 0.904 -31.846 1.00 89.69 105 THR A O 1
ATOM 876 N N . SER A 1 106 ? 21.060 -0.336 -30.035 1.00 90.00 106 SER A N 1
ATOM 877 C CA . SER A 1 106 ? 20.883 0.782 -29.098 1.00 90.00 106 SER A CA 1
ATOM 878 C C . SER A 1 106 ? 21.329 0.376 -27.679 1.00 90.00 106 SER A C 1
ATOM 880 O O . SER A 1 106 ? 20.508 0.246 -26.759 1.00 90.00 106 SER A O 1
ATOM 882 N N . PRO A 1 107 ? 22.650 0.173 -27.469 1.00 91.88 107 PRO A N 1
ATOM 883 C CA . PRO A 1 107 ? 23.190 -0.281 -26.188 1.00 91.88 107 PRO A CA 1
ATOM 884 C C . PRO A 1 107 ? 22.784 0.588 -24.982 1.00 91.88 107 PRO A C 1
ATOM 886 O O . PRO A 1 107 ? 22.440 0.020 -23.942 1.00 91.88 107 PRO A O 1
ATOM 889 N N . PRO A 1 108 ? 22.755 1.939 -25.067 1.00 92.25 108 PRO A N 1
ATOM 890 C CA . PRO A 1 108 ? 22.389 2.778 -23.925 1.00 92.25 108 PRO A CA 1
ATOM 891 C C . PRO A 1 108 ? 20.951 2.560 -23.443 1.00 92.25 108 PRO A C 1
ATOM 893 O O . PRO A 1 108 ? 20.703 2.544 -22.235 1.00 92.25 108 PRO A O 1
ATOM 896 N N . LEU A 1 109 ? 20.005 2.347 -24.363 1.00 91.69 109 LEU A N 1
ATOM 897 C CA . LEU A 1 109 ? 18.604 2.092 -24.028 1.00 91.69 109 LEU A CA 1
ATOM 898 C C . LEU A 1 109 ? 18.429 0.709 -23.385 1.00 91.69 109 LEU A C 1
ATOM 900 O O . LEU A 1 109 ? 17.723 0.574 -22.380 1.00 91.69 109 LEU A O 1
ATOM 904 N N . TYR A 1 110 ? 19.113 -0.304 -23.924 1.00 93.56 110 TYR A N 1
ATOM 905 C CA . TYR A 1 110 ? 19.106 -1.655 -23.368 1.00 93.56 110 TYR A CA 1
ATOM 906 C C . TYR A 1 110 ? 19.710 -1.687 -21.954 1.00 93.56 110 TYR A C 1
ATOM 908 O O . TYR A 1 110 ? 19.058 -2.163 -21.022 1.00 93.56 110 TYR A O 1
ATOM 916 N N . ILE A 1 111 ? 20.895 -1.093 -21.758 1.00 93.25 111 ILE A N 1
ATOM 917 C CA . ILE A 1 111 ? 21.575 -1.016 -20.453 1.00 93.25 111 ILE A CA 1
ATOM 918 C C . ILE A 1 111 ? 20.729 -0.248 -19.435 1.00 93.25 111 ILE A C 1
ATOM 920 O O . ILE A 1 111 ? 20.607 -0.694 -18.292 1.00 93.25 111 ILE A O 1
ATOM 924 N N . LEU A 1 112 ? 20.110 0.870 -19.832 1.00 93.38 112 LEU A N 1
ATOM 925 C CA . LEU A 1 112 ? 19.180 1.607 -18.976 1.00 93.38 112 LEU A CA 1
ATOM 926 C C . LEU A 1 112 ? 18.042 0.696 -18.504 1.00 93.38 112 LEU A C 1
ATOM 928 O O . LEU A 1 112 ? 17.786 0.617 -17.303 1.00 93.38 112 LEU A O 1
ATOM 932 N N . SER A 1 113 ? 17.381 -0.012 -19.425 1.00 93.50 113 SER A N 1
ATOM 933 C CA . SER A 1 113 ? 16.264 -0.897 -19.079 1.00 93.50 113 SER A CA 1
ATOM 934 C C . SER A 1 113 ? 16.680 -2.012 -18.117 1.00 93.50 113 SER A C 1
ATOM 936 O O . SER A 1 113 ? 16.033 -2.208 -17.088 1.00 93.50 113 SER A O 1
ATOM 938 N N . LEU A 1 114 ? 17.816 -2.661 -18.382 1.00 94.62 114 LEU A N 1
ATOM 939 C CA . LEU A 1 114 ? 18.350 -3.737 -17.557 1.00 94.62 114 LEU A CA 1
ATOM 940 C C . LEU A 1 114 ? 18.733 -3.232 -16.162 1.00 94.62 114 LEU A C 1
ATOM 942 O O . LEU A 1 114 ? 18.389 -3.852 -15.157 1.00 94.62 114 LEU A O 1
ATOM 946 N N . THR A 1 115 ? 19.378 -2.066 -16.088 1.00 94.50 115 THR A N 1
ATOM 947 C CA . THR A 1 115 ? 19.763 -1.430 -14.820 1.00 94.50 115 THR A CA 1
ATOM 948 C C . THR A 1 115 ? 18.532 -1.093 -13.981 1.00 94.50 115 THR A C 1
ATOM 950 O O . THR A 1 115 ? 18.496 -1.389 -12.786 1.00 94.50 115 THR A O 1
ATOM 953 N N . LEU A 1 116 ? 17.486 -0.530 -14.597 1.00 93.38 116 LEU A N 1
ATOM 954 C CA . LEU A 1 116 ? 16.224 -0.251 -13.912 1.00 93.38 116 LEU A CA 1
ATOM 955 C C . LEU A 1 116 ? 15.548 -1.534 -13.421 1.00 93.38 116 LEU A C 1
ATOM 957 O O . LEU A 1 116 ? 15.030 -1.540 -12.304 1.00 93.38 116 LEU A O 1
ATOM 961 N N . ILE A 1 117 ? 15.572 -2.617 -14.201 1.00 94.19 117 ILE A N 1
ATOM 962 C CA . ILE A 1 117 ? 15.026 -3.915 -13.784 1.00 94.19 117 ILE A CA 1
ATOM 963 C C . ILE A 1 117 ? 15.769 -4.449 -12.558 1.00 94.19 117 ILE A C 1
ATOM 965 O O . ILE A 1 117 ? 15.133 -4.755 -11.549 1.00 94.19 117 ILE A O 1
ATOM 969 N N . ILE A 1 118 ? 17.101 -4.488 -12.603 1.00 95.19 118 ILE A N 1
ATOM 970 C CA . ILE A 1 118 ? 17.936 -5.006 -11.510 1.00 95.19 118 ILE A CA 1
ATOM 971 C C . ILE A 1 118 ? 17.729 -4.198 -10.224 1.00 95.19 118 ILE A C 1
ATOM 973 O O . ILE A 1 118 ? 17.484 -4.782 -9.167 1.00 95.19 118 ILE A O 1
ATOM 977 N N . ILE A 1 119 ? 17.767 -2.862 -10.302 1.00 92.25 119 ILE A N 1
ATOM 978 C CA . ILE A 1 119 ? 17.572 -1.994 -9.131 1.00 92.25 119 ILE A CA 1
ATOM 979 C C . ILE A 1 119 ? 16.195 -2.229 -8.503 1.00 92.25 119 ILE A C 1
ATOM 981 O O . ILE A 1 119 ? 16.085 -2.352 -7.285 1.00 92.25 119 ILE A O 1
ATOM 985 N N . ASN A 1 120 ? 15.137 -2.314 -9.311 1.00 90.69 120 ASN A N 1
ATOM 986 C CA . ASN A 1 120 ? 13.786 -2.512 -8.789 1.00 90.69 120 ASN A CA 1
ATOM 987 C C . ASN A 1 120 ? 13.582 -3.909 -8.194 1.00 90.69 120 ASN A C 1
ATOM 989 O O . ASN A 1 120 ? 12.958 -4.020 -7.141 1.00 90.69 120 ASN A O 1
ATOM 993 N N . LEU A 1 121 ? 14.151 -4.960 -8.793 1.00 93.19 121 LEU A N 1
ATOM 994 C CA . LEU A 1 121 ? 14.138 -6.305 -8.206 1.00 93.19 121 LEU A CA 1
ATOM 995 C C . LEU A 1 121 ? 14.861 -6.347 -6.859 1.00 93.19 121 LEU A C 1
ATOM 997 O O . LEU A 1 121 ? 14.354 -6.944 -5.912 1.00 93.19 121 LEU A O 1
ATOM 1001 N N . PHE A 1 122 ? 16.006 -5.674 -6.749 1.00 93.94 122 PHE A N 1
ATOM 1002 C CA . PHE A 1 122 ? 16.739 -5.564 -5.492 1.00 93.94 122 PHE A CA 1
ATOM 1003 C C . PHE A 1 122 ? 15.921 -4.840 -4.412 1.00 93.94 122 PHE A C 1
ATOM 1005 O O . PHE A 1 122 ? 15.819 -5.327 -3.287 1.00 93.94 122 PHE A O 1
ATOM 1012 N N . LEU A 1 123 ? 15.272 -3.723 -4.760 1.00 90.06 123 LEU A N 1
ATOM 1013 C CA . LEU A 1 123 ? 14.388 -2.994 -3.844 1.00 90.06 123 LEU A CA 1
ATOM 1014 C C . LEU A 1 123 ? 13.198 -3.852 -3.387 1.00 90.06 123 LEU A C 1
ATOM 1016 O O . LEU A 1 123 ? 12.903 -3.893 -2.193 1.00 90.06 123 LEU A O 1
ATOM 1020 N N . ILE A 1 124 ? 12.550 -4.573 -4.308 1.00 89.69 124 ILE A N 1
ATOM 1021 C CA . ILE A 1 124 ? 11.459 -5.505 -3.981 1.00 89.69 124 ILE A CA 1
ATOM 1022 C C . ILE A 1 124 ? 11.967 -6.617 -3.053 1.00 89.69 124 ILE A C 1
ATOM 1024 O O . ILE A 1 124 ? 11.313 -6.924 -2.057 1.00 89.69 124 ILE A O 1
ATOM 1028 N N . GLY A 1 125 ? 13.150 -7.174 -3.325 1.00 92.25 125 GLY A N 1
ATOM 1029 C CA . GLY A 1 125 ? 13.788 -8.192 -2.490 1.00 92.25 125 GLY A CA 1
ATOM 1030 C C . GLY A 1 125 ? 14.068 -7.712 -1.065 1.00 92.25 125 GLY A C 1
ATOM 1031 O O . GLY A 1 125 ? 13.719 -8.410 -0.113 1.00 92.25 125 GLY A O 1
ATOM 1032 N N . ILE A 1 126 ? 14.612 -6.498 -0.900 1.00 93.00 126 ILE A N 1
ATOM 1033 C CA . ILE A 1 126 ? 14.805 -5.877 0.422 1.00 93.00 126 ILE A CA 1
ATOM 1034 C C . ILE A 1 126 ? 13.467 -5.740 1.150 1.00 93.00 126 ILE A C 1
ATOM 1036 O O . ILE A 1 126 ? 13.370 -6.104 2.319 1.00 93.00 126 ILE A O 1
ATOM 1040 N N . CYS A 1 127 ? 12.425 -5.244 0.476 1.00 88.69 127 CYS A N 1
ATOM 1041 C CA . CYS A 1 127 ? 11.110 -5.084 1.094 1.00 88.69 127 CYS A CA 1
ATOM 1042 C C . CYS A 1 127 ? 10.533 -6.422 1.575 1.00 88.69 127 CYS A C 1
ATOM 1044 O O . CYS A 1 127 ? 10.073 -6.505 2.712 1.00 88.69 127 CYS A O 1
ATOM 1046 N N . VAL A 1 128 ? 10.594 -7.470 0.747 1.00 92.81 128 VAL A N 1
ATOM 1047 C CA . VAL A 1 128 ? 10.127 -8.815 1.117 1.00 92.81 128 VAL A CA 1
ATOM 1048 C C . VAL A 1 128 ? 10.921 -9.354 2.304 1.00 92.81 128 VAL A C 1
ATOM 1050 O O . VAL A 1 128 ? 10.321 -9.838 3.261 1.00 92.81 128 VAL A O 1
ATOM 1053 N N . LEU A 1 129 ? 12.248 -9.208 2.295 1.00 95.31 129 LEU A N 1
ATOM 1054 C CA . LEU A 1 129 ? 13.103 -9.628 3.402 1.00 95.31 129 LEU A CA 1
ATOM 1055 C C . LEU A 1 129 ? 12.746 -8.902 4.704 1.00 95.31 129 LEU A C 1
ATOM 1057 O O . LEU A 1 129 ? 12.561 -9.550 5.729 1.00 95.31 129 LEU A O 1
ATOM 1061 N N . CYS A 1 130 ? 12.584 -7.577 4.674 1.00 94.12 130 CYS A N 1
ATOM 1062 C CA . CYS A 1 130 ? 12.169 -6.806 5.846 1.00 94.12 130 CYS A CA 1
ATOM 1063 C C . CYS A 1 130 ? 10.798 -7.252 6.374 1.00 94.12 130 CYS A C 1
ATOM 1065 O O . CYS A 1 130 ? 10.628 -7.377 7.586 1.00 94.12 130 CYS A O 1
ATOM 1067 N N . CYS A 1 131 ? 9.831 -7.524 5.491 1.00 93.06 131 CYS A N 1
ATOM 1068 C CA . CYS A 1 131 ? 8.515 -8.030 5.881 1.00 93.06 131 CYS A CA 1
ATOM 1069 C C . CYS A 1 131 ? 8.590 -9.426 6.511 1.00 93.06 131 CYS A C 1
ATOM 1071 O O . CYS A 1 131 ? 7.924 -9.670 7.515 1.00 93.06 131 CYS A O 1
ATOM 1073 N N . LEU A 1 132 ? 9.411 -10.323 5.961 1.00 94.31 132 LEU A N 1
ATOM 1074 C CA . LEU A 1 132 ? 9.640 -11.652 6.525 1.00 94.31 132 LEU A CA 1
ATOM 1075 C C . LEU A 1 132 ? 10.318 -11.561 7.892 1.00 94.31 132 LEU A C 1
ATOM 1077 O O . LEU A 1 132 ? 9.844 -12.179 8.839 1.00 94.31 132 LEU A O 1
ATOM 1081 N N . CYS A 1 133 ? 11.365 -10.744 8.028 1.00 95.94 133 CYS A N 1
ATOM 1082 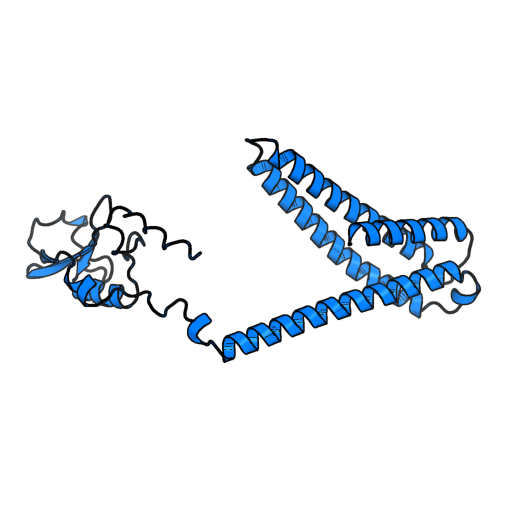C CA . CYS A 1 133 ? 12.019 -10.500 9.311 1.00 95.94 133 CYS A CA 1
ATOM 1083 C C . CYS A 1 133 ? 11.030 -9.950 10.338 1.00 95.94 133 CYS A C 1
ATOM 1085 O O . CYS A 1 133 ? 10.968 -10.464 11.446 1.00 95.94 133 CYS A O 1
ATOM 1087 N N . ALA A 1 134 ? 10.208 -8.964 9.965 1.00 92.88 134 ALA A N 1
ATOM 1088 C CA . ALA A 1 134 ? 9.177 -8.434 10.846 1.00 92.88 134 ALA A CA 1
ATOM 1089 C C . ALA A 1 134 ? 8.188 -9.529 11.261 1.00 92.88 134 ALA A C 1
ATOM 1091 O O . ALA A 1 134 ? 7.961 -9.704 12.451 1.00 92.88 134 ALA A O 1
ATOM 1092 N N . PHE A 1 135 ? 7.646 -10.301 10.316 1.00 93.88 135 PHE A N 1
ATOM 1093 C CA . PHE A 1 135 ? 6.708 -11.387 10.608 1.00 93.88 135 PHE A CA 1
ATOM 1094 C C . PHE A 1 135 ? 7.307 -12.438 11.546 1.00 93.88 135 PHE A C 1
ATOM 1096 O O . PHE A 1 135 ? 6.659 -12.841 12.509 1.00 93.88 135 PHE A O 1
ATOM 1103 N N . LEU A 1 136 ? 8.556 -12.841 11.306 1.00 92.62 136 LEU A N 1
ATOM 1104 C CA . LEU A 1 136 ? 9.274 -13.770 12.172 1.00 92.62 136 LEU A CA 1
ATOM 1105 C C . LEU A 1 136 ? 9.499 -13.164 13.556 1.00 92.62 136 LEU A C 1
ATOM 1107 O O . LEU A 1 136 ? 9.190 -13.814 14.545 1.00 92.62 136 LEU A O 1
ATOM 1111 N N . CYS A 1 137 ? 9.967 -11.918 13.649 1.00 91.88 137 CYS A N 1
ATOM 1112 C CA . CYS A 1 137 ? 10.150 -11.221 14.921 1.00 91.88 137 CYS A CA 1
ATOM 1113 C C . CYS A 1 137 ? 8.835 -11.094 15.693 1.00 91.88 137 CYS A C 1
ATOM 11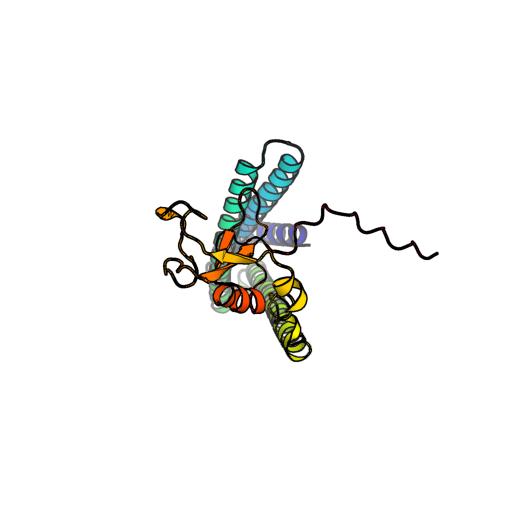15 O O . CYS A 1 137 ? 8.813 -11.394 16.880 1.00 91.88 137 CYS A O 1
ATOM 1117 N N . PHE A 1 138 ? 7.737 -10.713 15.035 1.00 88.12 138 PHE A N 1
ATOM 1118 C CA . PHE A 1 138 ? 6.408 -10.696 15.642 1.00 88.12 138 PHE A CA 1
ATOM 1119 C C . PHE A 1 138 ? 6.020 -12.097 16.116 1.00 88.12 138 PHE A C 1
ATOM 1121 O O . PHE A 1 138 ? 5.642 -12.248 17.270 1.00 88.12 138 PHE A O 1
ATOM 1128 N N . GLY A 1 139 ? 6.195 -13.129 15.287 1.00 86.00 139 GLY A N 1
ATOM 1129 C CA . GLY A 1 139 ? 5.961 -14.523 15.667 1.00 86.00 139 GLY A CA 1
ATOM 1130 C C . GLY A 1 139 ? 6.762 -14.947 16.903 1.00 86.00 139 GLY A C 1
ATOM 1131 O O . GLY A 1 139 ? 6.192 -15.495 17.840 1.00 86.00 139 GLY A O 1
ATOM 1132 N N . PHE A 1 140 ? 8.056 -14.626 16.959 1.00 85.25 140 PHE A N 1
ATOM 1133 C CA . PHE A 1 140 ? 8.915 -14.892 18.115 1.00 85.25 140 PHE A CA 1
ATOM 1134 C C . PHE A 1 140 ? 8.478 -14.114 19.361 1.00 85.25 140 PHE A C 1
ATOM 1136 O O . PHE A 1 140 ? 8.406 -14.694 20.441 1.00 85.25 140 PHE A O 1
ATOM 1143 N N . ILE A 1 141 ? 8.140 -12.829 19.224 1.00 84.88 141 ILE A N 1
ATOM 1144 C CA . ILE A 1 141 ? 7.630 -11.999 20.325 1.00 84.88 141 ILE A CA 1
ATOM 1145 C C . ILE A 1 141 ? 6.319 -12.579 20.865 1.00 84.88 141 ILE A C 1
ATOM 1147 O O . ILE A 1 141 ? 6.164 -12.687 22.078 1.00 84.88 141 ILE A O 1
ATOM 1151 N N . TYR A 1 142 ? 5.404 -13.004 19.992 1.00 78.62 142 TYR A N 1
ATOM 1152 C CA . TYR A 1 142 ? 4.138 -13.623 20.391 1.00 78.62 142 TYR A CA 1
ATOM 1153 C C . TYR A 1 142 ? 4.329 -14.984 21.065 1.00 78.62 142 TYR A C 1
ATOM 1155 O O . TYR A 1 142 ? 3.602 -15.303 22.001 1.00 78.62 142 TYR A O 1
ATOM 1163 N N . MET A 1 143 ? 5.321 -15.766 20.634 1.00 78.06 143 MET A N 1
ATOM 1164 C CA . MET A 1 143 ? 5.663 -17.044 21.263 1.00 78.06 143 MET A CA 1
ATOM 1165 C C . MET A 1 143 ? 6.300 -16.869 22.650 1.00 78.06 143 MET A C 1
ATOM 1167 O O . MET A 1 143 ? 6.027 -17.660 23.547 1.00 78.06 143 MET A O 1
ATOM 1171 N N . ILE A 1 144 ? 7.142 -15.846 22.840 1.00 83.81 144 ILE A N 1
ATOM 1172 C CA . ILE A 1 144 ? 7.812 -15.558 24.123 1.00 83.81 144 ILE A CA 1
ATOM 1173 C C . ILE A 1 144 ? 6.864 -14.855 25.103 1.00 83.81 144 ILE A C 1
ATOM 1175 O O . ILE A 1 144 ? 6.942 -15.075 26.309 1.00 83.81 144 ILE A O 1
ATOM 1179 N N . ASN A 1 145 ? 5.966 -14.010 24.596 1.00 72.94 145 ASN A N 1
ATOM 1180 C CA . ASN A 1 145 ? 5.030 -13.225 25.389 1.00 72.94 145 ASN A CA 1
ATOM 1181 C C . ASN A 1 145 ? 3.582 -13.512 24.950 1.00 72.94 145 ASN A C 1
ATOM 1183 O O . ASN A 1 145 ? 2.933 -12.646 24.356 1.00 72.94 145 ASN A O 1
ATOM 1187 N N . PRO A 1 146 ? 3.042 -14.710 25.252 1.00 64.56 146 PRO A N 1
ATOM 1188 C CA . PRO A 1 146 ? 1.647 -15.034 24.954 1.00 64.56 146 PRO A CA 1
ATOM 1189 C C . PRO A 1 146 ? 0.672 -14.101 25.694 1.00 64.56 146 PRO A C 1
ATOM 1191 O O . PRO A 1 146 ? -0.425 -13.837 25.206 1.00 64.56 146 PRO A O 1
ATOM 1194 N N . SER A 1 147 ? 1.098 -13.520 26.821 1.00 61.72 147 SER A N 1
ATOM 1195 C CA . SER A 1 147 ? 0.376 -12.477 27.558 1.00 61.72 147 SER A CA 1
ATOM 1196 C C . SER A 1 147 ? 0.249 -11.142 26.810 1.00 61.72 147 SER A C 1
ATOM 1198 O O . SER A 1 147 ? -0.623 -10.351 27.150 1.00 61.72 147 SER A O 1
ATOM 1200 N N . ALA A 1 148 ? 1.042 -10.878 25.764 1.00 60.78 148 ALA A N 1
ATOM 1201 C CA . ALA A 1 148 ? 0.895 -9.672 24.94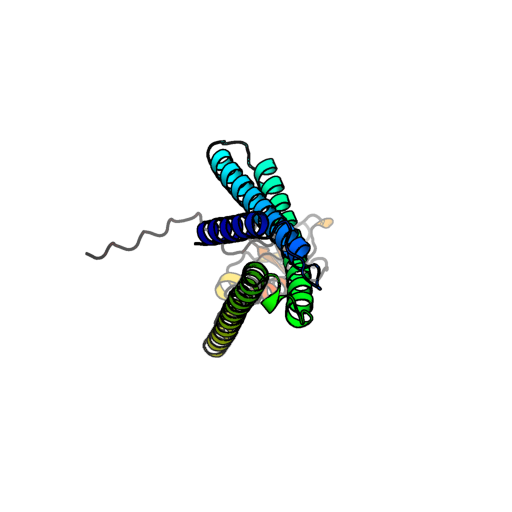1 1.00 60.78 148 ALA A CA 1
ATOM 1202 C C . ALA A 1 148 ? -0.348 -9.710 24.031 1.00 60.78 148 ALA A C 1
ATOM 1204 O O . ALA A 1 148 ? -0.830 -8.660 23.605 1.00 60.78 148 ALA A O 1
ATOM 1205 N N . LEU A 1 149 ? -0.876 -10.906 23.734 1.00 59.12 149 LEU A N 1
ATOM 1206 C CA . LEU A 1 149 ? -2.174 -11.079 23.067 1.00 59.12 149 LEU A CA 1
ATOM 1207 C C . LEU A 1 149 ? -3.339 -11.100 24.055 1.00 59.12 149 LEU A C 1
ATOM 1209 O O . LEU A 1 149 ? -4.491 -10.966 23.636 1.00 59.12 149 LEU A O 1
ATOM 1213 N N . ASP A 1 150 ? -3.060 -11.222 25.353 1.00 55.66 150 ASP A N 1
ATOM 1214 C CA . ASP A 1 150 ? -4.090 -11.191 26.375 1.00 55.66 150 ASP A CA 1
ATOM 1215 C C . ASP A 1 150 ? -4.500 -9.746 26.700 1.00 55.66 150 ASP A C 1
ATOM 1217 O O . ASP A 1 150 ? -4.274 -9.207 27.781 1.00 55.66 150 ASP A O 1
ATOM 1221 N N . GLN A 1 151 ? -5.185 -9.107 25.746 1.00 55.59 151 GLN A N 1
ATOM 1222 C CA . GLN A 1 151 ? -5.962 -7.885 25.992 1.00 55.59 151 GLN A CA 1
ATOM 1223 C C . GLN A 1 151 ? -7.173 -8.124 26.927 1.00 55.59 151 GLN A C 1
ATOM 1225 O O . GLN A 1 151 ? -7.989 -7.215 27.132 1.00 55.59 151 GLN A O 1
ATOM 1230 N N . ASN A 1 152 ? -7.330 -9.344 27.453 1.00 54.53 152 ASN A N 1
ATOM 1231 C CA . ASN A 1 152 ? -8.424 -9.786 28.308 1.00 54.53 152 ASN A CA 1
ATOM 1232 C C . ASN A 1 152 ? -7.978 -10.145 29.737 1.00 54.53 152 ASN A C 1
ATOM 1234 O O . ASN A 1 152 ? -8.858 -10.406 30.557 1.00 54.53 152 ASN A O 1
ATOM 1238 N N . ALA A 1 153 ? -6.683 -10.059 30.076 1.00 52.44 153 ALA A N 1
ATOM 1239 C CA . ALA A 1 153 ? -6.142 -10.537 31.354 1.00 52.44 153 ALA A CA 1
ATOM 1240 C C . ALA A 1 153 ? -6.753 -9.867 32.603 1.00 52.44 153 ALA A C 1
ATOM 1242 O O . ALA A 1 153 ? -6.608 -10.385 33.702 1.00 52.44 153 ALA A O 1
ATOM 1243 N N . ASN A 1 154 ? -7.426 -8.716 32.461 1.00 56.88 154 ASN A N 1
ATOM 1244 C CA . ASN A 1 154 ? -8.079 -7.992 33.561 1.00 56.88 154 ASN A CA 1
ATOM 1245 C C . ASN A 1 154 ? -9.250 -7.108 33.077 1.00 56.88 154 ASN A C 1
ATOM 1247 O O . ASN A 1 154 ? -9.297 -5.906 33.347 1.00 56.88 154 ASN A O 1
ATOM 1251 N N . ARG A 1 155 ? -10.203 -7.663 32.311 1.00 68.75 155 ARG A N 1
ATOM 1252 C CA . ARG A 1 155 ? -11.440 -6.922 31.976 1.00 68.75 155 ARG A CA 1
ATOM 1253 C C . ARG A 1 155 ? -12.494 -6.970 33.073 1.00 68.75 155 ARG A C 1
ATOM 1255 O O . ARG A 1 155 ? -13.298 -6.048 33.136 1.00 68.75 155 ARG A O 1
ATOM 1262 N N . GLY A 1 156 ? -12.505 -8.006 33.905 1.00 81.25 156 GLY A N 1
ATOM 1263 C CA . GLY A 1 156 ? -13.446 -8.137 35.013 1.00 81.25 156 GLY A CA 1
ATOM 1264 C C . GLY A 1 156 ? -13.116 -7.220 36.189 1.00 81.25 156 GLY A C 1
ATOM 1265 O O . GLY A 1 156 ? -11.958 -6.886 36.430 1.00 81.25 156 GLY A O 1
ATOM 1266 N N . ALA A 1 157 ? -14.139 -6.827 36.940 1.00 83.75 157 ALA A N 1
ATOM 1267 C CA . ALA A 1 157 ? -13.977 -6.173 38.228 1.00 83.75 157 ALA A CA 1
ATOM 1268 C C . ALA A 1 157 ? -13.652 -7.205 39.320 1.00 83.75 157 ALA A C 1
ATOM 1270 O O . ALA A 1 157 ? -14.076 -8.362 39.262 1.00 83.75 157 ALA A O 1
ATOM 1271 N N . SER A 1 158 ? -12.913 -6.790 40.352 1.00 84.56 158 SER A N 1
ATOM 1272 C CA . SER A 1 158 ? -12.628 -7.669 41.489 1.00 84.56 158 SER A CA 1
ATOM 1273 C C . SER A 1 158 ? -13.915 -7.997 42.256 1.00 84.56 158 SER A C 1
ATOM 1275 O O . SER A 1 158 ? -14.801 -7.152 42.398 1.00 84.56 158 SER A O 1
ATOM 1277 N N . LYS A 1 159 ? -14.014 -9.209 42.822 1.00 85.12 159 LYS A N 1
ATOM 1278 C CA . LYS A 1 159 ? -15.186 -9.619 43.624 1.00 85.12 159 LYS A CA 1
ATOM 1279 C C . LYS A 1 159 ? -15.484 -8.642 44.767 1.00 85.12 159 LYS A C 1
ATOM 1281 O O . LYS A 1 159 ? -16.642 -8.357 45.043 1.00 85.12 159 LYS A O 1
ATOM 1286 N N . GLN A 1 160 ? -14.439 -8.088 45.386 1.00 85.06 160 GLN A N 1
ATOM 1287 C CA . GLN A 1 160 ? -14.575 -7.077 46.437 1.00 85.06 160 GLN A CA 1
ATOM 1288 C C . GLN A 1 160 ? -15.198 -5.777 45.917 1.00 85.06 160 GLN A C 1
ATOM 1290 O O . GLN A 1 160 ? -16.003 -5.169 46.613 1.00 85.06 160 GLN A O 1
ATOM 1295 N N . HIS A 1 161 ? -14.843 -5.346 44.704 1.00 84.56 161 HIS A N 1
ATOM 1296 C CA . HIS A 1 161 ? -15.416 -4.147 44.101 1.00 84.56 161 HIS A CA 1
ATOM 1297 C C . HIS A 1 161 ? -16.885 -4.370 43.708 1.00 84.56 161 HIS A C 1
ATOM 1299 O O . HIS A 1 161 ? -17.735 -3.544 44.020 1.00 84.56 161 HIS A O 1
ATOM 1305 N N . ILE A 1 162 ? -17.210 -5.538 43.143 1.00 88.88 162 ILE A N 1
ATOM 1306 C CA . ILE A 1 162 ? -18.588 -5.930 42.797 1.00 88.88 162 ILE A CA 1
ATOM 1307 C C . ILE A 1 162 ? -19.496 -5.991 44.040 1.00 88.88 162 ILE A C 1
ATOM 1309 O O . ILE A 1 162 ? -20.665 -5.608 43.981 1.00 88.88 162 ILE A O 1
ATOM 1313 N N . GLN A 1 163 ? -18.974 -6.454 45.178 1.00 87.81 163 GLN A N 1
ATOM 1314 C CA . GLN A 1 163 ? -19.722 -6.532 46.440 1.00 87.81 163 GLN A CA 1
ATOM 1315 C C . GLN A 1 163 ? -20.010 -5.167 47.075 1.00 87.81 163 GLN A C 1
ATOM 1317 O O . GLN A 1 163 ? -20.967 -5.051 47.832 1.00 87.81 163 GLN A O 1
ATOM 1322 N N . LYS A 1 164 ? -19.215 -4.132 46.774 1.00 89.12 164 LYS A N 1
ATOM 1323 C CA . LYS A 1 164 ? -19.438 -2.769 47.288 1.00 89.12 164 LYS A CA 1
ATOM 1324 C C . LYS A 1 164 ? -20.553 -2.016 46.558 1.00 89.12 164 LYS A C 1
ATOM 1326 O O . LYS A 1 164 ? -20.948 -0.946 47.012 1.00 89.12 164 LYS A O 1
ATOM 1331 N N . LEU A 1 165 ? -21.030 -2.538 45.429 1.00 90.44 165 LEU A N 1
ATOM 1332 C CA . LEU A 1 165 ? -22.097 -1.916 44.652 1.00 90.44 165 LEU A CA 1
ATOM 1333 C C . LEU A 1 165 ? -23.421 -1.932 45.423 1.00 90.44 165 LEU A C 1
ATOM 1335 O O . LEU A 1 165 ? -23.776 -2.921 46.069 1.00 90.44 165 LEU A O 1
ATOM 1339 N N . GLU A 1 166 ? -24.165 -0.832 45.321 1.00 91.88 166 GLU A N 1
ATOM 1340 C CA . GLU A 1 166 ? -25.454 -0.668 45.989 1.00 91.88 166 GLU A CA 1
ATOM 1341 C C . GLU A 1 166 ? -26.427 -1.771 45.550 1.00 91.88 166 GLU A C 1
ATOM 1343 O O . GLU A 1 166 ? -26.639 -1.993 44.357 1.00 91.88 166 GLU A O 1
ATOM 1348 N N . THR A 1 167 ? -27.022 -2.461 46.523 1.00 94.00 167 THR A N 1
ATOM 1349 C CA . THR A 1 167 ? -27.999 -3.533 46.299 1.00 94.00 167 THR A CA 1
ATOM 1350 C C . THR A 1 167 ? -29.243 -3.256 47.137 1.00 94.00 167 THR A C 1
ATOM 1352 O O . THR A 1 167 ? -29.129 -2.888 48.307 1.00 94.00 167 THR A O 1
ATOM 1355 N N . LYS A 1 168 ? -30.432 -3.400 46.546 1.00 93.25 168 LYS A N 1
ATOM 1356 C CA . LYS A 1 168 ? -31.727 -3.233 47.220 1.00 93.25 168 LYS A CA 1
ATOM 1357 C C . LYS A 1 168 ? -32.642 -4.401 46.891 1.00 93.25 168 LYS A C 1
ATOM 1359 O O . LYS A 1 168 ? -32.681 -4.847 45.750 1.00 93.25 168 LYS A O 1
ATOM 1364 N N . VAL A 1 169 ? -33.429 -4.823 47.874 1.00 93.31 169 VAL A N 1
ATOM 1365 C CA . VAL A 1 169 ? -34.499 -5.803 47.674 1.00 93.31 169 VAL A CA 1
ATOM 1366 C C . VAL A 1 169 ? -35.646 -5.139 46.911 1.00 93.31 169 VAL A C 1
ATOM 1368 O O . VAL A 1 169 ? -36.120 -4.070 47.307 1.00 93.31 169 VAL A O 1
ATOM 1371 N N . PHE A 1 170 ? -36.104 -5.759 45.828 1.00 92.62 170 PHE A N 1
ATOM 1372 C CA . PHE A 1 170 ? -37.206 -5.249 45.027 1.00 92.62 170 PHE A CA 1
ATOM 1373 C C . PHE A 1 170 ? -38.527 -5.288 45.803 1.00 92.62 170 PHE A C 1
ATOM 1375 O O . PHE A 1 170 ? -38.901 -6.297 46.409 1.00 92.62 170 PHE A O 1
ATOM 1382 N N . GLN A 1 171 ? -39.261 -4.179 45.736 1.00 90.12 171 GLN A N 1
ATOM 1383 C CA . GLN A 1 171 ? -40.616 -4.032 46.257 1.00 90.12 171 GLN A CA 1
ATOM 1384 C C . GLN A 1 171 ? -41.492 -3.338 45.211 1.00 90.12 171 GLN A C 1
ATOM 1386 O O . GLN A 1 171 ? -41.006 -2.547 44.398 1.00 90.12 171 GLN A O 1
ATOM 1391 N N . LYS A 1 172 ? -42.802 -3.607 45.246 1.00 84.44 172 LYS A N 1
ATOM 1392 C CA . LYS A 1 172 ? -43.762 -2.933 44.361 1.00 84.44 172 LYS A CA 1
ATOM 1393 C C . LYS A 1 172 ? -43.723 -1.422 44.612 1.00 84.44 172 LYS A C 1
ATOM 1395 O O . LYS A 1 172 ? -43.877 -0.989 45.750 1.00 84.44 172 LYS A O 1
ATOM 1400 N N . GLY A 1 173 ? -43.518 -0.645 43.549 1.00 82.88 173 GLY A N 1
ATOM 1401 C CA . GLY A 1 173 ? -43.358 0.813 43.609 1.00 82.88 173 GLY A CA 1
ATOM 1402 C C . GLY A 1 173 ? -41.908 1.311 43.653 1.00 82.88 173 GLY A C 1
ATOM 1403 O O . GLY A 1 173 ? -41.702 2.519 43.698 1.00 82.88 173 GLY A O 1
ATOM 1404 N N . LEU A 1 174 ? -40.903 0.422 43.615 1.00 82.25 174 LEU A N 1
ATOM 1405 C CA . LEU A 1 174 ? -39.492 0.831 43.523 1.00 82.25 174 LEU A CA 1
ATOM 1406 C C . LEU A 1 174 ? -39.141 1.446 42.153 1.00 82.25 174 LEU A C 1
ATOM 1408 O O . LEU A 1 174 ? -38.303 2.341 42.077 1.00 82.25 174 LEU A O 1
ATOM 1412 N N . PHE A 1 175 ? -39.793 0.972 41.091 1.00 85.25 175 PHE A N 1
ATOM 1413 C CA . PHE A 1 175 ? -39.670 1.466 39.719 1.00 85.25 175 PHE A CA 1
ATOM 1414 C C . PHE A 1 175 ? -41.064 1.632 39.103 1.00 85.25 175 PHE A C 1
ATOM 1416 O O . PHE A 1 175 ? -42.028 1.024 39.578 1.00 85.25 175 PHE A O 1
ATOM 1423 N N . GLU A 1 176 ? -41.161 2.414 38.028 1.00 83.88 176 GLU A N 1
ATOM 1424 C CA . GLU A 1 176 ? -42.321 2.370 37.131 1.00 83.88 176 GLU A CA 1
ATOM 1425 C C . GLU A 1 176 ? -42.418 0.976 36.484 1.00 83.88 176 GLU A C 1
ATOM 1427 O O . GLU A 1 176 ? -41.394 0.327 36.258 1.00 83.88 176 GLU A O 1
ATOM 1432 N N . GLU A 1 177 ? -43.632 0.490 36.193 1.00 75.44 177 GLU A N 1
ATOM 1433 C CA . GLU A 1 177 ? -43.832 -0.891 35.708 1.00 75.44 177 GLU A CA 1
ATOM 1434 C C . GLU A 1 177 ? -43.042 -1.199 34.423 1.00 75.44 177 GLU A C 1
ATOM 1436 O O . GLU A 1 177 ? -42.561 -2.316 34.249 1.00 75.44 177 GLU A O 1
ATOM 1441 N N . GLU A 1 178 ? -42.834 -0.205 33.554 1.00 78.06 178 GLU A N 1
ATOM 1442 C CA . GLU A 1 178 ? -42.076 -0.359 32.304 1.00 78.06 178 GLU A CA 1
ATOM 1443 C C . GLU A 1 178 ? -40.556 -0.518 32.513 1.00 78.06 178 GLU A C 1
ATOM 1445 O O . GLU A 1 178 ? -39.873 -1.153 31.693 1.00 78.06 178 GLU A O 1
ATOM 1450 N N . ASP A 1 179 ? -40.045 0.024 33.624 1.00 82.31 179 ASP A N 1
ATOM 1451 C CA . ASP A 1 179 ? -38.631 0.042 34.013 1.00 82.31 179 ASP A CA 1
ATOM 1452 C C . ASP A 1 179 ? -38.267 -1.134 34.944 1.00 82.31 179 ASP A C 1
ATOM 1454 O O . ASP A 1 179 ? -37.088 -1.430 35.138 1.00 82.31 179 ASP A O 1
ATOM 1458 N N . ALA A 1 180 ? -39.246 -1.863 35.493 1.00 88.38 180 ALA A N 1
ATOM 1459 C CA . ALA A 1 180 ? -39.046 -2.952 36.455 1.00 88.38 180 ALA A CA 1
ATOM 1460 C C . ALA A 1 180 ? -38.592 -4.291 35.823 1.00 88.38 180 ALA A C 1
ATOM 1462 O O . ALA A 1 180 ? -39.157 -5.350 36.109 1.00 88.38 180 ALA A O 1
ATOM 1463 N N . LYS A 1 181 ? -37.558 -4.263 34.971 1.00 92.69 181 LYS A N 1
ATOM 1464 C CA . LYS A 1 181 ? -37.011 -5.443 34.278 1.00 92.69 181 LYS A CA 1
ATOM 1465 C C . LYS A 1 181 ? -35.489 -5.462 34.228 1.00 92.69 181 LYS A C 1
ATOM 1467 O O . LYS A 1 181 ? -34.832 -4.428 34.103 1.00 92.69 181 LYS A O 1
ATOM 1472 N N . CYS A 1 182 ? -34.912 -6.658 34.240 1.00 94.44 182 CYS A N 1
ATOM 1473 C CA . CYS A 1 182 ? -33.482 -6.842 34.045 1.00 94.44 182 CYS A CA 1
ATOM 1474 C C . CYS A 1 182 ? -33.135 -6.948 32.559 1.00 94.44 182 CYS A C 1
ATOM 1476 O O . CYS A 1 182 ? -33.581 -7.857 31.867 1.00 94.44 182 CYS A O 1
ATOM 1478 N N . ALA A 1 183 ? -32.246 -6.083 32.069 1.00 91.62 183 ALA A N 1
ATOM 1479 C CA . ALA A 1 183 ? -31.802 -6.127 30.673 1.00 91.62 183 ALA A CA 1
ATOM 1480 C C . ALA A 1 183 ? -30.822 -7.277 30.345 1.00 91.62 183 ALA A C 1
ATOM 1482 O O . ALA A 1 183 ? -30.452 -7.432 29.184 1.00 91.62 183 ALA A O 1
ATOM 1483 N N . ILE A 1 184 ? -30.380 -8.062 31.339 1.00 92.94 184 ILE A N 1
ATOM 1484 C CA . ILE A 1 184 ? -29.488 -9.217 31.123 1.00 92.94 184 ILE A CA 1
ATOM 1485 C C . ILE A 1 184 ? -30.306 -10.485 30.857 1.00 92.94 184 ILE A C 1
ATOM 1487 O O . ILE A 1 184 ? -30.088 -11.140 29.843 1.00 92.94 184 ILE A O 1
ATOM 1491 N N . CYS A 1 185 ? -31.252 -10.823 31.738 1.00 95.00 185 CYS A N 1
ATOM 1492 C CA . CYS A 1 185 ? -32.105 -12.008 31.580 1.00 95.00 185 CYS A CA 1
ATOM 1493 C C . CYS A 1 185 ? -33.429 -11.724 30.852 1.00 95.00 185 CYS A C 1
ATOM 1495 O O . CYS A 1 185 ? -34.127 -12.662 30.484 1.00 95.00 185 CYS A O 1
ATOM 1497 N N . LEU A 1 186 ? -33.755 -10.445 30.620 1.00 92.06 186 LEU A N 1
ATOM 1498 C CA . LEU A 1 186 ? -34.989 -9.968 29.981 1.00 92.06 186 LEU A CA 1
ATOM 1499 C C . LEU A 1 186 ? -36.280 -10.276 30.765 1.00 92.06 186 LEU A C 1
ATOM 1501 O O . LEU A 1 186 ? -37.370 -10.161 30.208 1.00 92.06 186 LEU A O 1
ATOM 1505 N N . SER A 1 187 ? -36.166 -10.606 32.055 1.00 93.19 187 SER A N 1
ATOM 1506 C CA . SER A 1 187 ? -37.296 -10.869 32.956 1.00 93.19 187 SER A CA 1
ATOM 1507 C C . SER A 1 187 ? -37.652 -9.652 33.816 1.00 93.19 187 SER A C 1
ATOM 1509 O O . SER A 1 187 ? -36.785 -8.838 34.152 1.00 93.19 187 SER A O 1
ATOM 1511 N N . ASN A 1 188 ? -38.927 -9.551 34.199 1.00 93.69 188 ASN A N 1
ATOM 1512 C CA . ASN A 1 188 ? -39.403 -8.582 35.191 1.00 93.69 188 ASN A CA 1
ATOM 1513 C C . ASN A 1 188 ? -38.895 -8.941 36.594 1.00 93.69 188 ASN A C 1
ATOM 1515 O O . ASN A 1 188 ? -38.582 -10.100 36.855 1.00 93.69 188 ASN A O 1
ATOM 1519 N N . TYR A 1 189 ? -38.838 -7.953 37.486 1.00 93.69 189 TYR A N 1
ATOM 1520 C CA . TYR A 1 189 ? -38.462 -8.174 38.882 1.00 93.69 189 TYR A CA 1
ATOM 1521 C C . TYR A 1 189 ? -39.619 -8.722 39.723 1.00 93.69 189 TYR A C 1
ATOM 1523 O O . TYR A 1 189 ? -40.761 -8.266 39.617 1.00 93.69 189 TYR A O 1
ATOM 1531 N N . GLU A 1 190 ? -39.301 -9.652 40.616 1.00 92.06 190 GLU A N 1
ATOM 1532 C CA . GLU A 1 190 ? -40.216 -10.228 41.597 1.00 92.06 190 GLU A CA 1
ATOM 1533 C C . GLU A 1 190 ? -39.935 -9.692 43.006 1.00 92.06 190 GLU A C 1
ATOM 1535 O O . GLU A 1 190 ? -38.808 -9.358 43.377 1.00 92.06 190 GLU A O 1
ATOM 1540 N N . VAL A 1 191 ? -40.991 -9.551 43.815 1.00 91.62 191 VAL A N 1
ATOM 1541 C CA . VAL A 1 191 ? -40.867 -9.006 45.176 1.00 91.62 191 VAL A CA 1
ATOM 1542 C C . VAL A 1 191 ? -39.976 -9.919 46.012 1.00 91.62 191 VAL A C 1
ATOM 1544 O O . VAL A 1 191 ? -40.256 -11.108 46.136 1.00 91.62 191 VAL A O 1
ATOM 1547 N N . GLY A 1 192 ? -38.944 -9.344 46.628 1.00 90.50 192 GLY A N 1
ATOM 1548 C CA . GLY A 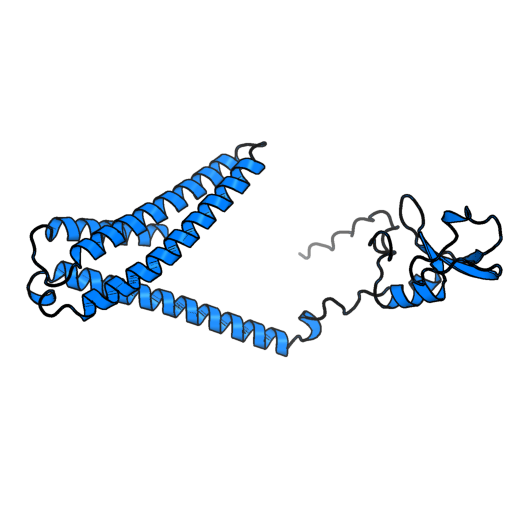1 192 ? -37.950 -10.097 47.394 1.00 90.50 192 GLY A CA 1
ATOM 1549 C C . GLY A 1 192 ? -36.655 -10.397 46.635 1.00 90.50 192 GLY A C 1
ATOM 1550 O O . GLY A 1 192 ? -35.718 -10.888 47.256 1.00 90.50 192 GLY A O 1
ATOM 1551 N N . GLU A 1 193 ? -36.561 -10.082 45.340 1.00 93.62 193 GLU A N 1
ATOM 1552 C CA . GLU A 1 193 ? -35.319 -10.243 44.576 1.00 93.62 193 GLU A CA 1
ATOM 1553 C C . GLU A 1 193 ? -34.300 -9.135 44.864 1.00 93.62 193 GLU A C 1
ATOM 1555 O O . GLU A 1 193 ? -34.651 -7.959 44.971 1.00 93.62 193 GLU A O 1
ATOM 1560 N N . ASP A 1 194 ? -33.017 -9.493 44.921 1.00 95.62 194 ASP A N 1
ATOM 1561 C CA . ASP A 1 194 ? -31.931 -8.528 45.084 1.00 95.62 194 ASP A CA 1
ATOM 1562 C C . ASP A 1 194 ? -31.562 -7.860 43.756 1.00 95.62 194 ASP A C 1
ATOM 1564 O O . ASP A 1 194 ? -31.121 -8.508 42.798 1.00 95.62 194 ASP A O 1
ATOM 1568 N N . ILE A 1 195 ? -31.686 -6.535 43.727 1.00 96.00 195 ILE A N 1
ATOM 1569 C CA . ILE A 1 195 ? -31.394 -5.690 42.573 1.00 96.00 195 ILE A CA 1
ATOM 1570 C C . ILE A 1 195 ? -30.144 -4.868 42.851 1.00 96.00 195 ILE A C 1
ATOM 1572 O O . ILE A 1 195 ? -30.091 -4.095 43.809 1.00 96.00 195 ILE A O 1
ATOM 1576 N N . LYS A 1 196 ? -29.148 -4.997 41.981 1.00 94.94 196 LYS A N 1
ATOM 1577 C CA . LYS A 1 196 ? -27.877 -4.286 42.071 1.00 94.94 196 LYS A CA 1
ATOM 1578 C C . LYS A 1 196 ? -27.836 -3.100 41.116 1.00 94.94 196 LYS A C 1
ATOM 1580 O O . LYS A 1 196 ? -28.207 -3.215 39.946 1.00 94.94 196 LYS A O 1
ATOM 1585 N N . PHE A 1 197 ? -27.349 -1.970 41.619 1.00 93.38 197 PHE A N 1
ATOM 1586 C CA . PHE A 1 197 ? -27.255 -0.699 40.913 1.00 93.38 197 PHE A CA 1
ATOM 1587 C C . PHE A 1 197 ? -25.804 -0.411 40.532 1.00 93.38 197 PHE A C 1
ATOM 1589 O O . PHE A 1 197 ? -24.904 -0.384 41.370 1.00 93.38 197 PHE A O 1
ATOM 1596 N N . LEU A 1 198 ? -25.580 -0.164 39.243 1.00 93.38 198 LEU A N 1
ATOM 1597 C CA . LEU A 1 198 ? -24.299 0.290 38.722 1.00 93.38 198 LEU A CA 1
ATOM 1598 C C . LEU A 1 198 ? -24.248 1.820 38.747 1.00 93.38 198 LEU A C 1
ATOM 1600 O O . LEU A 1 198 ? -25.218 2.456 38.317 1.00 93.38 198 LEU A O 1
ATOM 1604 N N . PRO A 1 199 ? -23.119 2.420 39.160 1.00 91.25 199 PRO A N 1
ATOM 1605 C CA . PRO A 1 199 ? -23.026 3.842 39.470 1.00 91.25 199 PRO A CA 1
ATOM 1606 C C . PRO A 1 199 ? -22.793 4.676 38.193 1.00 91.25 199 PRO A C 1
ATOM 1608 O O . PRO A 1 199 ? -21.793 5.366 38.022 1.00 91.25 199 PRO A O 1
ATOM 1611 N N . CYS A 1 200 ? -23.712 4.548 37.237 1.00 90.69 200 CYS A N 1
ATOM 1612 C CA . CYS A 1 200 ? -23.666 5.184 35.924 1.00 90.69 200 CYS A CA 1
ATOM 1613 C C . CYS A 1 200 ? -24.260 6.603 35.971 1.00 90.69 200 CYS A C 1
ATOM 1615 O O . CYS A 1 200 ? -25.293 6.823 36.586 1.00 90.69 200 CYS A O 1
ATOM 1617 N N . THR A 1 201 ? -23.685 7.559 35.236 1.00 85.62 201 THR A N 1
ATOM 1618 C CA . THR A 1 201 ? -24.196 8.948 35.161 1.00 85.62 201 THR A CA 1
ATOM 1619 C C . THR A 1 201 ? -24.860 9.245 33.804 1.00 85.62 201 THR A C 1
ATOM 1621 O O . THR A 1 201 ? -24.267 8.979 32.772 1.00 85.62 201 THR A O 1
ATOM 1624 N N . PRO A 1 202 ? -26.082 9.770 33.679 1.00 82.06 202 PRO A N 1
ATOM 1625 C CA . PRO A 1 202 ? -26.828 10.485 34.702 1.00 82.06 202 PRO A CA 1
ATOM 1626 C C . PRO A 1 202 ? -27.754 9.600 35.550 1.00 82.06 202 PRO A C 1
ATOM 1628 O O . PRO A 1 202 ? -28.170 10.050 36.609 1.00 82.06 202 PRO A O 1
ATOM 1631 N N . LYS A 1 203 ? -28.082 8.373 35.116 1.00 86.06 203 LYS A N 1
ATOM 1632 C CA . LYS A 1 203 ? -28.967 7.438 35.838 1.00 86.06 203 LYS A CA 1
ATOM 1633 C C . LYS A 1 203 ? -28.226 6.134 36.143 1.00 86.06 203 LYS A C 1
ATOM 1635 O O . LYS A 1 203 ? -27.574 5.571 35.258 1.00 86.06 203 LYS A O 1
ATOM 1640 N N . ASN A 1 204 ? -28.383 5.639 37.370 1.00 90.44 204 ASN A N 1
ATOM 1641 C CA . ASN A 1 204 ? -27.882 4.330 37.780 1.00 90.44 204 ASN A CA 1
ATOM 1642 C C . ASN A 1 204 ? -28.644 3.223 37.038 1.00 90.44 204 ASN A C 1
ATOM 1644 O O . ASN A 1 204 ? -29.874 3.196 37.056 1.00 90.44 204 ASN A O 1
ATOM 1648 N N . HIS A 1 205 ? -27.920 2.301 36.403 1.00 93.44 205 HIS A N 1
ATOM 1649 C CA . HIS A 1 205 ? -28.536 1.142 35.747 1.00 93.44 205 HIS A CA 1
ATOM 1650 C C . HIS A 1 205 ? -28.677 -0.003 36.743 1.00 93.44 205 HIS A C 1
ATOM 1652 O O . HIS A 1 205 ? -27.754 -0.246 37.515 1.00 93.44 205 HIS A O 1
ATOM 1658 N N . HIS A 1 206 ? -29.791 -0.726 36.697 1.00 94.56 206 HIS A N 1
ATOM 1659 C CA . HIS A 1 206 ? -30.126 -1.774 37.658 1.00 94.56 206 HIS A CA 1
ATOM 1660 C C . HIS A 1 206 ? -30.308 -3.138 36.982 1.00 94.56 206 HIS A C 1
ATOM 1662 O O . HIS A 1 206 ? -30.723 -3.234 35.826 1.00 94.56 206 HIS A O 1
ATOM 1668 N N . TYR A 1 207 ? -29.979 -4.204 37.709 1.00 96.62 207 TYR A N 1
ATOM 1669 C CA . TYR A 1 207 ? -30.018 -5.589 37.237 1.00 96.62 207 TYR A CA 1
ATOM 1670 C C . TYR A 1 207 ? -30.249 -6.530 38.421 1.00 96.62 207 TYR A C 1
ATOM 1672 O O . TYR A 1 207 ? -29.984 -6.148 39.558 1.00 96.62 207 TYR A O 1
ATOM 1680 N N . HIS A 1 208 ? -30.662 -7.776 38.174 1.00 97.31 208 HIS A N 1
ATOM 1681 C CA . HIS A 1 208 ? -30.544 -8.810 39.203 1.00 97.31 208 HIS A CA 1
ATOM 1682 C C . HIS A 1 208 ? -29.085 -8.932 39.642 1.00 97.31 208 HIS A C 1
ATOM 1684 O O . HIS A 1 208 ? -28.190 -9.013 38.793 1.00 97.31 208 HIS A O 1
ATOM 1690 N N . THR A 1 209 ? -28.854 -8.984 40.953 1.00 95.44 209 THR A N 1
ATOM 1691 C CA . THR A 1 209 ? -27.528 -9.216 41.541 1.00 95.44 209 THR A CA 1
ATOM 1692 C C . THR A 1 209 ? -26.776 -10.383 40.887 1.00 95.44 209 THR A C 1
ATOM 1694 O O . THR A 1 209 ? -25.669 -10.145 40.406 1.00 95.44 209 THR A O 1
ATOM 1697 N N . PRO A 1 210 ? -27.340 -11.604 40.756 1.00 94.88 210 PRO A N 1
ATOM 1698 C CA . PRO A 1 210 ? -26.624 -12.713 40.118 1.00 94.88 210 PRO A CA 1
ATOM 1699 C C . PRO A 1 210 ? -26.265 -12.430 38.652 1.00 94.88 210 PRO A C 1
ATOM 1701 O O . PRO A 1 210 ? -25.146 -12.706 38.228 1.00 94.88 210 PRO A O 1
ATOM 1704 N N . CYS A 1 211 ? -27.175 -11.817 37.888 1.00 95.25 211 CYS A N 1
ATOM 1705 C CA . CYS A 1 211 ? -26.950 -11.542 36.472 1.00 95.25 211 CYS A CA 1
ATOM 1706 C C . CYS A 1 211 ? -25.797 -10.559 36.247 1.00 95.25 211 CYS A C 1
ATOM 1708 O O . CYS A 1 211 ?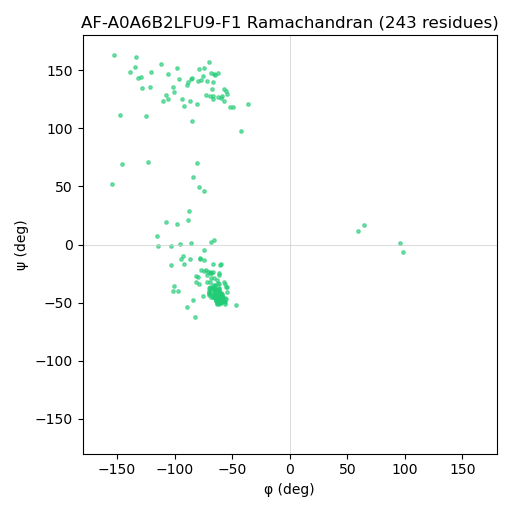 -24.958 -10.764 35.368 1.00 95.25 211 CYS A O 1
ATOM 1710 N N . VAL A 1 212 ? -25.753 -9.471 37.018 1.00 94.50 212 VAL A N 1
ATOM 1711 C CA . VAL A 1 212 ? -24.711 -8.455 36.838 1.00 94.50 212 VAL A CA 1
ATOM 1712 C C . VAL A 1 212 ? -23.390 -8.858 37.485 1.00 94.50 212 VAL A C 1
ATOM 1714 O O . VAL A 1 212 ? -22.342 -8.472 36.977 1.00 94.50 212 VAL A O 1
ATOM 1717 N N . ASP A 1 213 ? -23.402 -9.676 38.537 1.00 93.69 213 ASP A N 1
ATOM 1718 C CA . ASP A 1 213 ? -22.177 -10.164 39.175 1.00 93.69 213 ASP A CA 1
ATOM 1719 C C . ASP A 1 213 ? -21.409 -11.138 38.271 1.00 93.69 213 ASP A C 1
ATOM 1721 O O . ASP A 1 213 ? -20.178 -11.076 38.213 1.00 93.69 213 ASP A O 1
ATOM 1725 N N . GLU A 1 214 ? -22.101 -12.010 37.533 1.00 91.81 214 GLU A N 1
ATOM 1726 C CA . GLU A 1 214 ? -21.475 -12.861 36.510 1.00 91.81 214 GLU A CA 1
ATOM 1727 C C . GLU A 1 214 ? -20.906 -12.028 35.362 1.00 91.81 214 GLU A C 1
ATOM 1729 O O . GLU A 1 214 ? -19.765 -12.230 34.940 1.00 91.81 214 GLU A O 1
ATOM 1734 N N . TRP A 1 215 ? -21.669 -11.036 34.899 1.00 92.00 215 TRP A N 1
ATOM 1735 C CA . TRP A 1 215 ? -21.211 -10.126 33.857 1.00 92.00 215 TRP A CA 1
ATOM 1736 C C . TRP A 1 215 ? -19.952 -9.363 34.281 1.00 92.00 215 TRP A C 1
ATOM 1738 O O . TRP A 1 215 ? -18.965 -9.341 33.546 1.00 92.00 215 TRP A O 1
ATOM 1748 N N . LEU A 1 216 ? -19.958 -8.760 35.474 1.00 91.44 216 LEU A N 1
ATOM 1749 C CA . LEU A 1 216 ? -18.871 -7.909 35.957 1.00 91.44 216 LEU A CA 1
ATOM 1750 C C . LEU A 1 216 ? -17.584 -8.681 36.249 1.00 91.44 216 LEU A C 1
ATOM 1752 O O . LEU A 1 216 ? -16.509 -8.095 36.157 1.00 91.44 216 LEU A O 1
ATOM 1756 N N . GLN A 1 217 ? -17.661 -9.984 36.527 1.00 87.81 217 GLN A N 1
ATOM 1757 C CA . GLN A 1 217 ? -16.479 -10.849 36.635 1.00 87.81 217 GLN A CA 1
ATOM 1758 C C . GLN A 1 217 ? -15.752 -11.034 35.296 1.00 87.81 217 GLN A C 1
ATOM 1760 O O . GLN A 1 217 ? -14.554 -11.309 35.284 1.00 87.81 217 GLN A O 1
ATOM 1765 N N . ILE A 1 218 ? -16.452 -10.852 34.176 1.00 85.81 218 ILE A N 1
ATOM 1766 C CA . ILE A 1 218 ? -15.898 -10.966 32.821 1.00 85.81 218 ILE A CA 1
ATOM 1767 C C . ILE A 1 218 ? -15.607 -9.572 32.240 1.00 85.81 218 ILE A C 1
ATOM 1769 O O . ILE A 1 218 ? -14.629 -9.380 31.515 1.00 85.81 218 ILE A O 1
ATOM 1773 N N . ASN A 1 219 ? -16.447 -8.583 32.555 1.00 87.69 219 ASN A N 1
ATOM 1774 C CA . ASN A 1 219 ? -16.403 -7.246 31.981 1.00 87.69 219 ASN A CA 1
ATOM 1775 C C . ASN A 1 219 ? -16.857 -6.179 32.986 1.00 87.69 219 ASN A C 1
ATOM 1777 O O . ASN A 1 219 ? -18.041 -6.055 33.276 1.00 87.69 219 ASN A O 1
ATOM 1781 N N . LYS A 1 220 ? -15.934 -5.328 33.432 1.00 89.00 220 LYS A N 1
ATOM 1782 C CA . LYS A 1 220 ? -16.166 -4.221 34.368 1.00 89.00 220 LYS A CA 1
ATOM 1783 C C . LYS A 1 220 ? -17.009 -3.072 33.809 1.00 89.00 220 LYS A C 1
ATOM 1785 O O . LYS A 1 220 ? -17.213 -2.077 34.499 1.00 89.00 220 LYS A O 1
ATOM 1790 N N . ASN A 1 221 ? -17.490 -3.170 32.573 1.00 89.88 221 ASN A N 1
ATOM 1791 C CA . ASN A 1 221 ? -18.336 -2.156 31.962 1.00 89.88 221 ASN A CA 1
ATOM 1792 C C . ASN A 1 221 ? -19.819 -2.503 32.106 1.00 89.88 221 ASN A C 1
ATOM 1794 O O . ASN A 1 221 ? -20.234 -3.645 31.923 1.00 89.88 221 ASN A O 1
ATOM 1798 N N . CYS A 1 222 ? -20.641 -1.480 32.330 1.00 91.12 222 CYS A N 1
ATOM 1799 C CA . CYS A 1 222 ? -22.093 -1.586 32.373 1.00 91.12 222 CYS A CA 1
ATOM 1800 C C . CYS A 1 222 ? -22.653 -2.242 31.087 1.00 91.12 222 CYS A C 1
ATOM 1802 O O . CYS A 1 222 ? -22.343 -1.761 29.988 1.00 91.12 222 CYS A O 1
ATOM 1804 N N . PRO A 1 223 ? -23.524 -3.270 31.187 1.00 92.00 223 PRO A N 1
ATOM 1805 C CA . PRO A 1 223 ? -24.150 -3.912 30.028 1.00 92.00 223 PRO A CA 1
ATOM 1806 C C . PRO A 1 223 ? -24.893 -2.936 29.111 1.00 92.00 223 PRO A C 1
ATOM 1808 O O . PRO A 1 223 ? -24.822 -3.076 27.889 1.00 92.00 223 PRO A O 1
ATOM 1811 N N . PHE A 1 224 ? -25.540 -1.925 29.696 1.00 90.31 224 PHE A N 1
ATOM 1812 C CA . PHE A 1 224 ? -26.332 -0.931 28.978 1.00 90.31 224 PHE A CA 1
ATOM 1813 C C . PHE A 1 224 ? -25.476 0.194 28.382 1.00 90.31 224 PHE A C 1
ATOM 1815 O O . PHE A 1 224 ? -25.406 0.337 27.166 1.00 90.31 224 PHE A O 1
ATOM 1822 N N . CYS A 1 225 ? -24.773 0.975 29.213 1.00 90.06 225 CYS A N 1
ATOM 1823 C CA . CYS A 1 225 ? -24.080 2.187 28.744 1.00 90.06 225 CYS A CA 1
ATOM 1824 C C . CYS A 1 225 ? -22.592 2.002 28.405 1.00 90.06 225 CYS A C 1
ATOM 1826 O O . CYS A 1 225 ? -21.928 2.969 28.042 1.00 90.06 225 CYS A O 1
ATOM 1828 N N . LYS A 1 226 ? -22.049 0.785 28.551 1.00 89.25 226 LYS A N 1
ATOM 1829 C CA . LYS A 1 226 ? -20.654 0.412 28.242 1.00 89.25 226 LYS A CA 1
ATOM 1830 C C . LYS A 1 226 ? -19.566 1.180 28.997 1.00 89.25 226 LYS A C 1
ATOM 1832 O O . LYS A 1 226 ? -18.392 1.029 28.667 1.00 89.25 226 LYS A O 1
ATOM 1837 N N . ARG A 1 227 ? -19.920 1.942 30.033 1.00 87.25 227 ARG A N 1
ATOM 1838 C CA . ARG A 1 227 ? -18.948 2.626 30.892 1.00 87.25 227 ARG A CA 1
ATOM 1839 C C . ARG A 1 227 ? -18.436 1.722 32.006 1.00 87.25 227 ARG A C 1
ATOM 1841 O O . ARG A 1 227 ? -19.233 0.936 32.523 1.00 87.25 227 ARG A O 1
ATOM 1848 N N . PRO A 1 228 ? -17.149 1.826 32.367 1.00 87.50 228 PRO A N 1
ATOM 1849 C CA . PRO A 1 228 ? -16.579 1.077 33.479 1.00 87.50 228 PRO A CA 1
ATOM 1850 C C . PRO A 1 228 ? -17.214 1.508 34.802 1.00 87.50 228 PRO A C 1
ATOM 1852 O O . PRO A 1 228 ? -17.548 2.678 34.988 1.00 87.50 228 PRO A O 1
ATOM 1855 N N . ILE A 1 229 ? -17.362 0.560 35.721 1.00 86.00 229 ILE A N 1
ATOM 1856 C CA . ILE A 1 229 ? -17.895 0.824 37.064 1.00 86.00 229 ILE A CA 1
ATOM 1857 C C . ILE A 1 229 ? -16.891 1.543 37.983 1.00 86.00 229 ILE A C 1
ATOM 1859 O O . ILE A 1 229 ? -17.300 2.101 38.995 1.00 86.00 229 ILE A O 1
ATOM 1863 N N . ASP A 1 230 ? -15.612 1.591 37.589 1.00 76.69 230 ASP A N 1
ATOM 1864 C CA . ASP A 1 230 ? -14.512 2.175 38.370 1.00 76.69 230 ASP A CA 1
ATOM 1865 C C . ASP A 1 230 ? -14.457 3.726 38.321 1.00 76.69 230 ASP A C 1
ATOM 1867 O O . ASP A 1 230 ? -13.718 4.337 39.084 1.00 76.69 230 ASP A O 1
ATOM 1871 N N . LEU A 1 231 ? -15.195 4.394 37.420 1.00 62.12 231 LEU A N 1
ATOM 1872 C CA . LEU A 1 231 ? -14.980 5.816 37.066 1.00 62.12 231 LEU A CA 1
ATOM 1873 C C . LEU A 1 231 ? -15.708 6.864 37.937 1.00 62.12 231 LEU A C 1
ATOM 1875 O O . LEU A 1 231 ? -15.989 7.959 37.456 1.00 62.12 231 LEU A O 1
ATOM 1879 N N . ASN A 1 232 ? -15.987 6.582 39.210 1.00 50.47 232 ASN A N 1
ATOM 1880 C CA . ASN A 1 232 ? -16.600 7.575 40.111 1.00 50.47 232 ASN A CA 1
ATOM 1881 C C . ASN A 1 232 ? -15.654 8.160 41.170 1.00 50.47 232 ASN A C 1
ATOM 1883 O O . ASN A 1 232 ? -16.119 8.756 42.140 1.00 50.47 232 ASN A O 1
ATOM 1887 N N . GLU A 1 233 ? -14.341 8.067 40.965 1.00 41.62 233 GLU A N 1
ATOM 1888 C CA . GLU A 1 233 ? -13.399 8.973 41.623 1.00 41.62 233 GLU A CA 1
ATOM 1889 C C . GLU A 1 233 ? -13.129 10.166 40.688 1.00 41.62 233 GLU A C 1
ATOM 1891 O O . GLU A 1 233 ? -12.761 9.946 39.530 1.00 41.62 233 GLU A O 1
ATOM 1896 N N . PRO A 1 234 ? -13.329 11.428 41.127 1.00 35.84 234 PRO A N 1
ATOM 1897 C CA . PRO A 1 234 ? -12.818 12.571 40.379 1.00 35.84 234 PRO A CA 1
ATOM 1898 C C . PRO A 1 234 ? -11.311 12.381 40.197 1.00 35.84 234 PRO A C 1
ATOM 1900 O O . PRO A 1 234 ? -10.626 12.039 41.162 1.00 35.84 234 PRO A O 1
ATOM 1903 N N . GLU A 1 235 ? -10.822 12.570 38.968 1.00 35.59 235 GLU A N 1
ATOM 1904 C CA . GLU A 1 235 ? -9.408 12.475 38.592 1.00 35.59 235 GLU A CA 1
ATOM 1905 C C . GLU A 1 235 ? -8.523 13.143 39.650 1.00 35.59 235 GLU A C 1
ATOM 1907 O O . GLU A 1 235 ? -8.351 14.362 39.677 1.00 35.59 235 GLU A O 1
ATOM 1912 N N . THR A 1 236 ? -7.957 12.342 40.551 1.00 31.38 236 THR A N 1
ATOM 1913 C CA . THR A 1 236 ? -6.873 12.813 41.396 1.00 31.38 236 THR A CA 1
ATOM 1914 C C . THR A 1 236 ? -5.632 12.609 40.554 1.00 31.38 236 THR A C 1
ATOM 1916 O O . THR A 1 236 ? -5.231 11.480 40.274 1.00 31.38 236 THR A O 1
ATOM 1919 N N . GLN A 1 237 ? -5.112 13.729 40.061 1.00 35.84 237 GLN A N 1
ATOM 1920 C CA . GLN A 1 237 ? -3.835 13.845 39.373 1.00 35.84 237 GLN A CA 1
ATOM 1921 C C . GLN A 1 237 ? -2.817 12.898 40.019 1.00 35.84 237 GLN A C 1
ATOM 1923 O O . GLN A 1 237 ? -2.553 12.982 41.219 1.00 35.84 237 GLN A O 1
ATOM 1928 N N . GLN A 1 238 ? -2.276 11.972 39.226 1.00 32.97 238 GLN A N 1
ATOM 1929 C CA . GLN A 1 238 ? -1.105 11.201 39.626 1.00 32.97 238 GLN A CA 1
ATOM 1930 C C . GLN A 1 238 ? 0.017 12.202 39.939 1.00 32.97 238 GLN A C 1
ATOM 1932 O O . GLN A 1 238 ? 0.329 13.017 39.068 1.00 32.97 238 GLN A O 1
ATOM 1937 N N . PRO A 1 239 ? 0.616 12.194 41.142 1.00 36.75 239 PRO A N 1
ATOM 1938 C CA . PRO A 1 239 ? 1.796 12.999 41.384 1.00 36.75 239 PRO A CA 1
ATOM 1939 C C . PRO A 1 239 ? 2.935 12.446 40.528 1.00 36.75 239 PRO A C 1
ATOM 1941 O O . PRO A 1 239 ? 3.238 11.251 40.567 1.00 36.75 239 PRO A O 1
ATOM 1944 N N . GLU A 1 240 ? 3.520 13.337 39.733 1.00 43.91 240 GLU A N 1
ATOM 1945 C CA . GLU A 1 240 ? 4.752 13.126 38.984 1.00 43.91 240 GLU A CA 1
ATOM 1946 C C . GLU A 1 240 ? 5.814 12.545 39.932 1.00 43.91 240 GLU A C 1
ATOM 1948 O O . GLU A 1 240 ? 6.145 13.128 40.967 1.00 43.91 240 GLU A O 1
ATOM 1953 N N . GLY A 1 241 ? 6.280 11.333 39.621 1.00 34.97 241 GLY A N 1
ATOM 1954 C CA . GLY A 1 241 ? 7.391 10.700 40.326 1.00 34.97 241 GLY A CA 1
ATOM 1955 C C . GLY A 1 241 ? 8.696 11.451 40.042 1.00 34.97 241 GLY A C 1
ATOM 1956 O O . GLY A 1 241 ? 8.845 11.999 38.951 1.00 34.97 241 GLY A O 1
ATOM 1957 N N . PRO A 1 242 ? 9.629 11.494 41.006 1.00 48.47 242 PRO A N 1
ATOM 1958 C CA . PRO A 1 242 ? 10.685 12.493 41.043 1.00 48.47 242 PRO A CA 1
ATOM 1959 C C . PRO A 1 242 ? 11.749 12.266 39.970 1.00 48.47 242 PRO A C 1
ATOM 1961 O O . PRO A 1 242 ? 12.188 11.138 39.726 1.00 48.47 242 PRO A O 1
ATOM 1964 N N . ASP A 1 243 ? 12.198 13.384 39.405 1.00 47.56 243 ASP A N 1
ATOM 1965 C CA . ASP A 1 243 ? 13.444 13.512 38.665 1.00 47.56 243 ASP A CA 1
ATOM 1966 C C . ASP A 1 243 ? 14.601 12.971 39.513 1.00 47.56 243 ASP A C 1
ATOM 1968 O O . ASP A 1 243 ? 14.897 13.481 40.598 1.00 47.56 243 ASP A O 1
ATOM 1972 N N . ASN A 1 244 ? 15.260 11.925 39.017 1.00 47.16 244 ASN A N 1
ATOM 1973 C CA . ASN A 1 244 ? 16.510 11.455 39.590 1.00 47.16 244 ASN A CA 1
ATOM 1974 C C . ASN A 1 244 ? 17.677 12.135 38.866 1.00 47.16 244 ASN A C 1
ATOM 1976 O O . ASN A 1 244 ? 17.830 12.001 37.651 1.00 47.16 244 ASN A O 1
ATOM 1980 N N . VAL A 1 245 ? 18.427 12.868 39.693 1.00 46.91 245 VAL A N 1
ATOM 1981 C CA . VAL A 1 245 ? 19.727 13.534 39.511 1.00 46.91 245 VAL A CA 1
ATOM 1982 C C . VAL A 1 245 ? 20.741 12.707 38.724 1.00 46.91 245 VAL A C 1
ATOM 1984 O O . VAL A 1 245 ? 20.847 11.489 38.997 1.00 46.91 245 VAL A O 1
#

pLDDT: mean 84.36, std 14.19, range [31.38, 97.31]

Radius of gyration: 33.21 Å; Cα contacts (8 Å, |Δi|>4): 203; chains: 1; bounding box: 68×44×82 Å

InterPro domains:
  IPR001841 Zinc finger, RING-type [PF13639] (181-226)
  IPR001841 Zinc finger, RING-type [PS50089] (182-226)
  IPR013083 Zinc finger, RING/FYVE/PHD-type [G3DSA:3.30.40.10] (156-234)

Sequence (245 aa):
MFSIYFFGVSSSISVILVIEKNSRCDQPLYLWAIMQLAILVASWIVRVWNSLNQYNGINMDNASIWLRLQSRIALFLQRLMNMFWCVWFLIGMVWTFKSETCHETSPPLYILSLTLIIINLFLIGICVLCCLCAFLCFGFIYMINPSALDQNANRGASKQHIQKLETKVFQKGLFEEEDAKCAICLSNYEVGEDIKFLPCTPKNHHYHTPCVDEWLQINKNCPFCKRPIDLNEPETQQPEGPDNV

Foldseek 3Di:
DVVVVLVVLLVLLVVLLVVCVPFDFPFVLSVLSVVVSVLSVVLSVLVVVLVVLVVVQVVDPPCPPVNVVSNVVSVVVNVVSVVVVVVSLVVLVVRLVPTDCCCPRRVSSSVSSVVVNVVVVVVVVVVVVVVVVVVVVVVVCCVVCVVVVPPQPDQADDPVLLVPFDKDFDDPPPDDQVLQAAPQVRDGDDGRFIKTWQPDPPDTRIHGSVRVSVVRRRHQADPPPRHGSPPPDDDPDDPDDDDDD

Mean predicted aligned error: 15.3 Å

Solvent-accessible surface area (backbone atoms only — not comparable to full-atom values): 14238 Å² total; per-residue (Å²): 111,68,69,58,51,55,51,54,52,44,51,54,49,52,53,50,53,64,74,48,66,86,55,62,54,89,41,70,57,67,60,46,50,52,51,52,40,51,53,53,50,52,53,46,50,51,49,51,51,50,52,52,51,50,57,58,43,76,76,36,100,81,45,67,64,66,52,53,52,50,50,52,50,50,52,51,53,51,51,53,51,52,56,51,46,53,56,53,49,52,54,44,51,53,44,61,74,66,42,83,57,23,65,75,58,33,40,71,62,42,52,51,53,52,51,53,49,53,54,50,52,51,52,51,49,50,52,52,49,52,51,49,50,48,51,50,52,49,52,51,49,46,69,76,36,61,68,77,74,45,88,61,82,74,42,31,45,53,72,73,61,63,66,70,45,56,67,46,68,39,50,93,79,78,52,58,82,93,64,40,45,22,85,83,83,72,42,68,72,53,79,71,40,52,34,29,42,43,90,41,86,95,60,64,49,60,29,44,42,72,62,48,54,60,46,25,55,61,33,32,38,41,91,84,80,62,46,56,67,78,74,81,63,80,87,71,76,78,76,81,77,79,88,81,130

Secondary structure (DSSP, 8-state):
-HHHHHHHHHHHHHHHHHHTTT---SSSHHHHHHHHHHHHHHHHHHHHHHHHHHHHHHT-TT-HHHHHHHHHHHHHHHHHHHHHHHHHHHHHHHHHHH-SSHHHH-HHHHHHHHHHHHHHHHHHHHHHHHHHHHHHHHHHHHHH-GGGS-TTTT-SPPHHHHHTS-EEE--TTSS-TTT-B-TTT-PBP-TT-EEEEE--SSS-EEEEHHHHHHHHHH--B-TTT--BTTTTS----PPPPPPP-

Organism: NCBI:txid1963864